Protein AF-A0A916WP84-F1 (afdb_monomer_lite)

pLDDT: mean 85.66, std 12.04, range [54.41, 98.19]

Sequence (185 aa):
MNFLPRMERIVQLHRDRVNALAAALLAALVLLVITDVAGTMSWYGLAATLVAGVVLLGNSDSFSGLLLLAAMILQWLTSGMDAGSWWVIPAAWLLLVAHVAVALVASGPDQAPIPRAILAVWVPRTILVGLATTLVAGLTLLIEPTNNEIMPYGATAALLALIVAILVMIRLTGGEDKETPGTDR

Secondary structure (DSSP, 8-state):
--SHHHHHHHHTS-HHHHHHHHHHHHHHHHHHHHHHHHS---HHHHHHHHHHHHHHHH--SHHHHHHHHHHHHHHHHHS---TTSTTHHHHHHHHHHHHHHHHHHHTS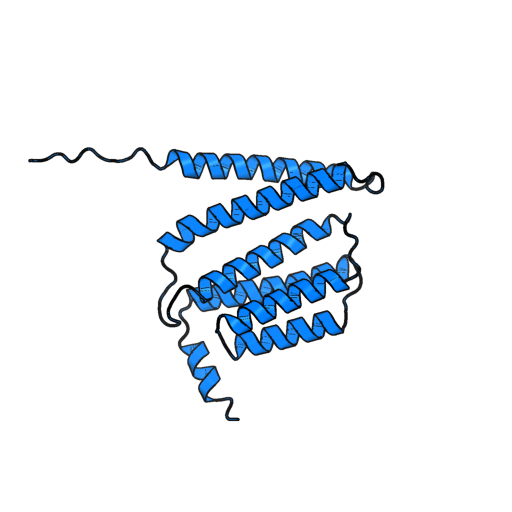-TTSPPPHHHHHHHHHHHHHHHHHHHHHHHHHHHH-GGGTTTHHHHHHHHHHHHHHHHHHHHHHHTT----------

Foldseek 3Di:
DDLVVQVVLVVLFDPQLVVLLVLLLVLLVVLQVLLVVQAAFDPVLVVQLVVLNVVCSSDVELVSLVSNLVSLVVRVVPSRRDLLDPSVLSSVLSSLSSVVSSVQSHPDDRNDHRDVVCVVVVVLVSLLVSLVVLLVSLVVNCVPPVNPVCVVVSVVSNVVSVVVNVVSVCVVVVPPPPPPPDPDD

Radius of gyration: 19.94 Å; chains: 1; bounding box: 36×65×54 Å

Organism: NCBI:txid1849103

Structure (mmCIF, N/CA/C/O backbone):
data_AF-A0A916WP84-F1
#
_entry.id   AF-A0A916WP84-F1
#
loop_
_atom_site.group_PDB
_atom_site.id
_atom_site.type_symbol
_atom_site.label_atom_id
_atom_site.label_alt_id
_atom_site.label_comp_id
_atom_site.label_asym_id
_atom_site.label_entity_id
_atom_site.label_seq_id
_atom_site.pdbx_PDB_ins_code
_atom_site.Cartn_x
_atom_site.Cartn_y
_atom_site.Cartn_z
_atom_site.occupancy
_atom_site.B_iso_or_equiv
_atom_site.auth_seq_id
_atom_site.auth_comp_id
_atom_site.auth_asym_id
_atom_site.auth_atom_id
_atom_site.pdbx_PDB_model_num
ATOM 1 N N . MET A 1 1 ? -5.710 -27.086 18.555 1.00 54.41 1 MET A N 1
ATOM 2 C CA . MET A 1 1 ? -5.828 -25.627 18.778 1.00 54.41 1 MET A CA 1
ATOM 3 C C . MET A 1 1 ? -7.213 -25.204 18.321 1.00 54.41 1 MET A C 1
ATOM 5 O O . MET A 1 1 ? -7.533 -25.421 17.161 1.00 54.41 1 MET A O 1
ATOM 9 N N . ASN A 1 2 ? -8.052 -24.690 19.221 1.00 56.94 2 ASN A N 1
ATOM 10 C CA . ASN A 1 2 ? -9.399 -24.245 18.861 1.00 56.94 2 ASN A CA 1
ATOM 11 C C . ASN A 1 2 ? -9.296 -22.923 18.091 1.00 56.94 2 ASN A C 1
ATOM 13 O O . ASN A 1 2 ? -8.812 -21.938 18.638 1.00 56.94 2 ASN A O 1
ATOM 17 N N . PHE A 1 3 ? -9.722 -22.912 16.827 1.00 61.81 3 PHE A N 1
ATOM 18 C CA . PHE A 1 3 ? -9.765 -21.708 15.984 1.00 61.81 3 PHE A CA 1
ATOM 19 C C . PHE A 1 3 ? -10.922 -20.762 16.352 1.00 61.81 3 PHE A C 1
ATOM 21 O O . PHE A 1 3 ? -10.867 -19.573 16.051 1.00 61.81 3 PHE A O 1
ATOM 28 N N . LEU A 1 4 ? -11.938 -21.274 17.050 1.00 64.12 4 LEU A N 1
ATOM 29 C CA . LEU A 1 4 ? -13.167 -20.550 17.389 1.00 64.12 4 LEU A CA 1
ATOM 30 C C . LEU A 1 4 ? -12.961 -19.248 18.197 1.00 64.12 4 LEU A C 1
ATOM 32 O O . LEU A 1 4 ? -13.531 -18.238 17.793 1.00 64.12 4 LEU A O 1
ATOM 36 N N . PRO A 1 5 ? -12.098 -19.180 19.235 1.00 66.12 5 PRO A N 1
ATOM 37 C CA . PRO A 1 5 ? -11.905 -17.947 20.009 1.00 66.12 5 PRO A CA 1
ATOM 38 C C . PRO A 1 5 ? -11.282 -16.802 19.196 1.00 66.12 5 PRO A C 1
ATOM 40 O O . PRO A 1 5 ? -11.385 -15.639 19.571 1.00 66.12 5 PRO A O 1
ATOM 43 N N . ARG A 1 6 ? -10.604 -17.107 18.078 1.00 68.00 6 ARG A N 1
ATOM 44 C CA . ARG A 1 6 ? -9.932 -16.088 17.255 1.00 68.00 6 ARG A CA 1
ATOM 45 C C . ARG A 1 6 ? -10.901 -15.342 16.344 1.00 68.00 6 ARG A C 1
ATOM 47 O O . ARG A 1 6 ? -10.690 -14.161 16.086 1.00 68.00 6 ARG A O 1
ATOM 54 N N . MET A 1 7 ? -11.976 -15.993 15.900 1.00 69.50 7 MET A N 1
ATOM 55 C CA . MET A 1 7 ? -12.972 -15.346 15.040 1.00 69.50 7 MET A CA 1
ATOM 56 C C . MET A 1 7 ? -13.805 -14.307 15.798 1.00 69.50 7 MET A C 1
ATOM 58 O O . MET A 1 7 ? -14.143 -13.273 15.227 1.00 69.50 7 MET A O 1
ATOM 62 N N . GLU A 1 8 ? -14.064 -14.523 17.092 1.00 78.19 8 GLU A N 1
ATOM 63 C CA . GLU A 1 8 ? -14.781 -13.555 17.936 1.00 78.19 8 GLU A CA 1
ATOM 64 C C . GLU A 1 8 ? -14.053 -12.209 18.012 1.00 78.19 8 GLU A C 1
ATOM 66 O O . GLU A 1 8 ? -14.690 -11.159 17.992 1.00 78.19 8 GLU A O 1
ATOM 71 N N . ARG A 1 9 ? -12.715 -12.217 18.006 1.00 73.69 9 ARG A N 1
ATOM 72 C CA . ARG A 1 9 ? -11.919 -10.985 18.043 1.00 73.69 9 ARG A CA 1
ATOM 73 C C . ARG A 1 9 ? -12.103 -10.126 16.790 1.00 73.69 9 ARG A C 1
ATOM 75 O O . ARG A 1 9 ? -12.187 -8.909 16.909 1.00 73.69 9 ARG A O 1
ATOM 82 N N . ILE A 1 10 ? -12.216 -10.743 15.609 1.00 74.69 10 ILE A N 1
ATOM 83 C CA . ILE A 1 10 ? -12.462 -10.027 14.341 1.00 74.69 10 ILE A CA 1
ATOM 84 C C . ILE A 1 10 ? -13.830 -9.347 14.370 1.00 74.69 10 ILE A C 1
ATOM 86 O O . ILE A 1 10 ? -13.961 -8.204 13.946 1.00 74.69 10 ILE A O 1
ATOM 90 N N . VAL A 1 11 ? -14.843 -10.031 14.907 1.00 81.81 11 VAL A N 1
ATOM 91 C CA . VAL A 1 11 ? -16.203 -9.483 15.031 1.00 81.81 11 VAL A CA 1
ATOM 92 C C . VAL A 1 11 ? -16.235 -8.268 15.958 1.00 81.81 11 VAL A C 1
ATOM 94 O O . VAL A 1 11 ? -17.048 -7.368 15.765 1.00 81.81 11 VAL A O 1
ATOM 97 N N . GLN A 1 12 ? -15.333 -8.213 16.936 1.00 88.44 12 GLN A N 1
ATOM 98 C CA . GLN A 1 12 ? -15.232 -7.087 17.854 1.00 88.44 12 GLN A CA 1
ATOM 99 C C . GLN A 1 12 ? -14.364 -5.937 17.308 1.00 88.44 12 GLN A C 1
ATOM 101 O O . GLN A 1 12 ? -14.296 -4.891 17.941 1.00 88.44 12 GLN A O 1
ATOM 106 N N . LEU A 1 13 ? -13.671 -6.071 16.173 1.00 88.94 13 LEU A N 1
ATOM 107 C CA . LEU A 1 13 ? -12.850 -4.970 15.660 1.00 88.94 13 LEU A CA 1
ATOM 108 C C . LEU A 1 13 ? -13.717 -3.785 15.221 1.00 88.94 13 LEU A C 1
ATOM 110 O O . LEU A 1 13 ? -14.705 -3.933 14.500 1.00 88.94 13 LEU A O 1
ATOM 114 N N . HIS A 1 14 ? -13.293 -2.574 15.589 1.00 93.56 14 HIS A N 1
ATOM 115 C CA . HIS A 1 14 ? -13.942 -1.364 15.098 1.00 93.56 14 HIS A CA 1
ATOM 116 C C . HIS A 1 14 ? -13.841 -1.269 13.563 1.00 93.56 14 HIS A C 1
ATOM 118 O O . HIS A 1 14 ? -12.794 -1.558 12.976 1.00 93.56 14 HIS A O 1
ATOM 124 N N . ARG A 1 15 ? -14.905 -0.788 12.905 1.00 92.94 15 ARG A N 1
ATOM 125 C CA . ARG A 1 15 ? -15.022 -0.712 11.435 1.00 92.94 15 ARG A CA 1
ATOM 126 C C . ARG A 1 15 ? -13.820 -0.047 10.755 1.00 92.94 15 ARG A C 1
ATOM 128 O O . ARG A 1 15 ? -13.356 -0.531 9.730 1.00 92.94 15 ARG A O 1
ATOM 135 N N . ASP A 1 16 ? -13.292 1.030 11.331 1.00 92.62 16 ASP A N 1
ATOM 136 C CA . ASP A 1 16 ? -12.136 1.750 10.771 1.00 92.62 16 ASP A CA 1
ATOM 137 C C . ASP A 1 16 ? -10.874 0.881 10.695 1.00 92.62 16 ASP A C 1
ATOM 139 O O . ASP A 1 16 ? -10.119 0.960 9.727 1.00 92.62 16 ASP A O 1
ATOM 143 N N . ARG A 1 17 ? -10.663 0.010 11.687 1.00 92.50 17 ARG A N 1
ATOM 144 C CA . ARG A 1 17 ? -9.526 -0.917 11.719 1.00 92.50 17 ARG A CA 1
ATOM 145 C C . ARG A 1 17 ? -9.726 -2.065 10.741 1.00 92.50 17 ARG A C 1
ATOM 147 O O . ARG A 1 17 ? -8.777 -2.445 10.065 1.00 92.50 17 ARG A O 1
ATOM 154 N N . VAL A 1 18 ? -10.959 -2.561 10.610 1.00 93.19 18 VAL A N 1
ATOM 155 C CA . VAL A 1 18 ? -11.316 -3.543 9.573 1.00 93.19 18 VAL A CA 1
ATOM 156 C C . VAL A 1 18 ? -11.041 -2.971 8.182 1.00 93.19 18 VAL A C 1
ATOM 158 O O . VAL A 1 18 ? -10.419 -3.639 7.363 1.00 93.19 18 VAL A O 1
ATOM 161 N N . ASN A 1 19 ? -11.427 -1.717 7.927 1.00 93.81 19 ASN A N 1
ATOM 162 C CA . ASN A 1 19 ? -11.151 -1.046 6.656 1.00 93.81 19 ASN A CA 1
ATOM 163 C C . ASN A 1 19 ? -9.644 -0.882 6.403 1.00 93.81 19 ASN A C 1
ATOM 165 O O . ASN A 1 19 ? -9.193 -1.083 5.279 1.00 93.81 19 ASN A O 1
ATOM 169 N N . ALA A 1 20 ? -8.858 -0.546 7.431 1.00 94.06 20 ALA A N 1
ATOM 170 C CA . ALA A 1 20 ? -7.404 -0.461 7.313 1.00 94.06 20 ALA A CA 1
ATOM 171 C C . ALA A 1 20 ? -6.773 -1.834 7.013 1.00 94.06 20 ALA A C 1
ATOM 173 O O . ALA A 1 20 ? -5.997 -1.953 6.068 1.00 94.06 20 ALA A O 1
ATOM 174 N N . LEU A 1 21 ? -7.159 -2.896 7.729 1.00 94.62 21 LEU A N 1
ATOM 175 C CA . LEU A 1 21 ? -6.714 -4.265 7.429 1.00 94.62 21 LEU A CA 1
ATOM 176 C C . LEU A 1 21 ? -7.098 -4.693 6.006 1.00 94.62 21 LEU A C 1
ATOM 178 O O . LEU A 1 21 ? -6.273 -5.254 5.287 1.00 94.62 21 LEU A O 1
ATOM 182 N N . ALA A 1 22 ? -8.322 -4.383 5.575 1.00 94.88 22 ALA A N 1
ATOM 183 C CA . ALA A 1 22 ? -8.779 -4.654 4.218 1.00 94.88 22 ALA A CA 1
ATOM 184 C C . ALA A 1 22 ? -7.939 -3.900 3.175 1.00 94.88 22 ALA A C 1
ATOM 186 O O . ALA A 1 22 ? -7.581 -4.483 2.156 1.00 94.88 22 ALA A O 1
ATOM 187 N N . ALA A 1 23 ? -7.569 -2.643 3.440 1.00 95.25 23 ALA A N 1
ATOM 188 C CA . ALA A 1 23 ? -6.684 -1.874 2.569 1.00 95.25 23 ALA A CA 1
ATOM 189 C C . ALA A 1 23 ? -5.277 -2.490 2.479 1.00 95.25 23 ALA A C 1
ATOM 191 O O . ALA A 1 23 ? -4.725 -2.567 1.384 1.00 95.25 23 ALA A O 1
ATOM 192 N N . ALA A 1 24 ? -4.719 -2.982 3.592 1.00 96.44 24 ALA A N 1
ATOM 193 C CA . ALA A 1 24 ? -3.427 -3.672 3.595 1.00 96.44 24 ALA A CA 1
ATOM 194 C C . ALA A 1 24 ? -3.464 -4.977 2.781 1.00 96.44 24 ALA A C 1
ATOM 196 O O . ALA A 1 24 ? -2.585 -5.220 1.955 1.00 96.44 24 ALA A O 1
ATOM 197 N N . LEU A 1 25 ? -4.506 -5.796 2.967 1.00 96.94 25 LEU A N 1
ATOM 198 C CA . LEU A 1 25 ? -4.694 -7.038 2.211 1.00 96.94 25 LEU A CA 1
ATOM 199 C C . LEU A 1 25 ? -4.926 -6.769 0.724 1.00 96.94 25 LEU A C 1
ATOM 201 O O . LEU A 1 25 ? -4.329 -7.433 -0.118 1.00 96.94 25 LEU A O 1
ATOM 205 N N . LEU A 1 26 ? -5.748 -5.773 0.391 1.00 97.25 26 LEU A N 1
ATOM 206 C CA . LEU A 1 26 ? -5.966 -5.367 -0.993 1.00 97.25 26 LEU A CA 1
ATOM 207 C C . LEU A 1 26 ? -4.658 -4.898 -1.636 1.00 97.25 26 LEU A C 1
ATOM 209 O O . LEU A 1 26 ? -4.366 -5.295 -2.759 1.00 97.25 26 LEU A O 1
ATOM 213 N N . ALA A 1 27 ? -3.842 -4.118 -0.921 1.00 96.69 27 ALA A N 1
ATOM 214 C CA . ALA A 1 27 ? -2.546 -3.681 -1.424 1.00 96.69 27 ALA A CA 1
ATOM 215 C C . ALA A 1 27 ? -1.604 -4.865 -1.708 1.00 96.69 27 ALA A C 1
ATOM 217 O O . ALA A 1 27 ? -0.948 -4.887 -2.748 1.00 96.69 27 ALA A O 1
ATOM 218 N N . ALA A 1 28 ? -1.587 -5.877 -0.835 1.00 97.50 28 ALA A N 1
ATOM 219 C CA . ALA A 1 28 ? -0.831 -7.110 -1.049 1.00 97.50 28 ALA A CA 1
ATOM 220 C C . ALA A 1 28 ? -1.318 -7.895 -2.281 1.00 97.50 28 ALA A C 1
ATOM 222 O O . ALA A 1 28 ? -0.504 -8.336 -3.090 1.00 97.50 28 ALA A O 1
ATOM 223 N N . LEU A 1 29 ? -2.635 -8.029 -2.464 1.00 96.75 29 LEU A N 1
ATOM 224 C CA . LEU A 1 29 ? -3.218 -8.710 -3.626 1.00 96.75 29 LEU A CA 1
ATOM 225 C C . LEU A 1 29 ? -2.927 -7.973 -4.936 1.00 96.75 29 LEU A C 1
ATOM 227 O O . LEU A 1 29 ? -2.568 -8.597 -5.930 1.00 96.75 29 LEU A O 1
ATOM 231 N N . VAL A 1 30 ? -3.048 -6.645 -4.945 1.00 96.81 30 VAL A N 1
ATOM 232 C CA . VAL A 1 30 ? -2.730 -5.842 -6.133 1.00 96.81 30 VAL A CA 1
ATOM 233 C C . VAL A 1 30 ? -1.234 -5.914 -6.438 1.00 96.81 30 VAL A C 1
ATOM 235 O O . VAL A 1 30 ? -0.865 -5.989 -7.606 1.00 96.81 30 VAL A O 1
ATOM 238 N N . LEU A 1 31 ? -0.368 -5.970 -5.419 1.00 96.19 31 LEU A N 1
ATOM 239 C CA . LEU A 1 31 ? 1.068 -6.155 -5.630 1.00 96.19 31 LEU A CA 1
ATOM 240 C C . LEU A 1 31 ? 1.359 -7.495 -6.313 1.00 96.19 31 LEU A C 1
ATOM 242 O O . LEU A 1 31 ? 2.163 -7.515 -7.238 1.00 96.19 31 LEU A O 1
ATOM 246 N N . LEU A 1 32 ? 0.675 -8.581 -5.924 1.00 96.06 32 LEU A N 1
ATOM 247 C CA . LEU A 1 32 ? 0.796 -9.875 -6.608 1.00 96.06 32 LEU A CA 1
ATOM 248 C C . LEU A 1 32 ? 0.468 -9.748 -8.101 1.00 96.06 32 LEU A C 1
ATOM 250 O O . LEU A 1 32 ? 1.263 -10.179 -8.935 1.00 96.06 32 LEU A O 1
ATOM 254 N N . VAL A 1 33 ? -0.641 -9.082 -8.436 1.00 96.25 33 VAL A N 1
ATOM 255 C CA . VAL A 1 33 ? -1.036 -8.828 -9.833 1.00 96.25 33 VAL A CA 1
ATOM 256 C C . VAL A 1 33 ? 0.020 -8.001 -10.571 1.00 96.25 33 VAL A C 1
ATOM 258 O O . VAL A 1 33 ? 0.399 -8.353 -11.682 1.00 96.25 33 VAL A O 1
ATOM 261 N N . ILE A 1 34 ? 0.545 -6.933 -9.961 1.00 94.75 34 ILE A N 1
ATOM 262 C CA . ILE A 1 34 ? 1.599 -6.114 -10.580 1.00 94.75 34 ILE A CA 1
ATOM 263 C C . ILE A 1 34 ? 2.861 -6.941 -10.829 1.00 94.75 34 ILE A C 1
ATOM 265 O O . ILE A 1 34 ? 3.446 -6.845 -11.903 1.00 94.75 34 ILE A O 1
ATOM 269 N N . THR A 1 35 ? 3.280 -7.766 -9.869 1.00 94.81 35 THR A N 1
ATOM 270 C CA . THR A 1 35 ? 4.473 -8.610 -10.027 1.00 94.81 35 THR A CA 1
ATOM 271 C C . THR A 1 35 ? 4.310 -9.700 -11.085 1.00 94.81 35 THR A C 1
ATOM 273 O O . THR A 1 35 ? 5.304 -10.095 -11.684 1.00 94.81 35 THR A O 1
ATOM 276 N N . ASP A 1 36 ? 3.083 -10.164 -11.329 1.00 95.31 36 ASP A N 1
ATOM 277 C CA . ASP A 1 36 ? 2.768 -11.119 -12.396 1.00 95.31 36 ASP A CA 1
ATOM 278 C C . ASP A 1 36 ? 2.764 -10.451 -13.779 1.00 95.31 36 ASP A C 1
ATOM 280 O O . ASP A 1 36 ? 3.305 -10.991 -14.736 1.00 95.31 36 ASP A O 1
ATOM 284 N N . VAL A 1 37 ? 2.221 -9.232 -13.881 1.00 93.81 37 VAL A N 1
ATOM 285 C CA . VAL A 1 37 ? 2.169 -8.477 -15.145 1.00 93.81 37 VAL A CA 1
ATOM 286 C C . VAL A 1 37 ? 3.541 -7.926 -15.550 1.00 93.81 37 VAL A C 1
ATOM 288 O O . VAL A 1 37 ? 3.871 -7.896 -16.733 1.00 93.81 37 VAL A O 1
ATOM 291 N N . ALA A 1 38 ? 4.327 -7.443 -14.588 1.00 91.38 38 ALA A N 1
ATOM 292 C CA . ALA A 1 38 ? 5.587 -6.740 -14.835 1.00 91.38 38 ALA A CA 1
ATOM 293 C C . ALA A 1 38 ? 6.833 -7.638 -14.792 1.00 91.38 38 ALA A C 1
ATOM 295 O O . ALA A 1 38 ? 7.936 -7.168 -15.073 1.00 91.38 38 ALA A O 1
ATOM 296 N N . GLY A 1 39 ? 6.681 -8.898 -14.389 1.00 92.31 39 GLY A N 1
ATOM 297 C CA . GLY A 1 39 ? 7.783 -9.825 -14.172 1.00 92.31 39 GLY A CA 1
ATOM 298 C C . GLY A 1 39 ? 7.309 -11.274 -14.205 1.00 92.31 39 GLY A C 1
ATOM 299 O O . GLY A 1 39 ? 6.467 -11.654 -15.010 1.00 92.31 39 GLY A O 1
ATOM 300 N N . THR A 1 40 ? 7.873 -12.097 -13.331 1.00 92.25 40 THR A N 1
ATOM 301 C CA . THR A 1 40 ? 7.482 -13.489 -13.115 1.00 92.25 40 THR A CA 1
ATOM 302 C C . THR A 1 40 ? 7.097 -13.683 -11.658 1.00 92.25 40 THR A C 1
ATOM 304 O O . THR A 1 40 ? 7.941 -13.580 -10.764 1.00 92.25 40 THR A O 1
ATOM 307 N N . MET A 1 41 ? 5.830 -14.005 -11.400 1.00 91.69 41 MET A N 1
ATOM 308 C CA . MET A 1 41 ? 5.367 -14.244 -10.039 1.00 91.69 41 MET A CA 1
ATOM 309 C C . MET A 1 41 ? 6.133 -15.412 -9.394 1.00 91.69 41 MET A C 1
ATOM 311 O O . MET A 1 41 ? 6.049 -16.564 -9.821 1.00 91.69 41 MET A O 1
ATOM 315 N N . SER A 1 42 ? 6.858 -15.113 -8.319 1.00 92.88 42 SER A N 1
ATOM 316 C CA . SER A 1 42 ? 7.534 -16.116 -7.502 1.00 92.88 42 SER A CA 1
ATOM 317 C C . SER A 1 42 ? 6.521 -16.967 -6.729 1.00 92.88 42 SER A C 1
ATOM 319 O O . SER A 1 42 ? 5.700 -16.440 -5.979 1.00 92.88 42 SER A O 1
ATOM 321 N N . TRP A 1 43 ? 6.599 -18.298 -6.851 1.00 94.19 43 TRP A N 1
ATOM 322 C CA . TRP A 1 43 ? 5.697 -19.200 -6.120 1.00 94.19 43 TRP A CA 1
ATOM 323 C C . TRP A 1 43 ? 5.879 -19.102 -4.599 1.00 94.19 43 TRP A C 1
ATOM 325 O O . TRP A 1 43 ? 4.909 -19.212 -3.850 1.00 94.19 43 TRP A O 1
ATOM 335 N N . TYR A 1 44 ? 7.112 -18.883 -4.130 1.00 94.69 44 TYR A N 1
ATOM 336 C CA . TYR A 1 44 ? 7.410 -18.779 -2.703 1.00 94.69 44 TYR A CA 1
ATOM 337 C C . TYR A 1 44 ? 7.012 -17.411 -2.147 1.00 94.69 44 TYR A C 1
ATOM 339 O O . TYR A 1 44 ? 6.537 -17.343 -1.015 1.00 94.69 44 TYR A O 1
ATOM 347 N N . GLY A 1 45 ? 7.133 -16.341 -2.938 1.00 93.69 45 GLY A N 1
ATOM 348 C CA . GLY A 1 45 ? 6.612 -15.029 -2.567 1.00 93.69 45 GLY A CA 1
ATOM 349 C C . GLY A 1 45 ? 5.079 -15.026 -2.507 1.00 93.69 45 GLY A C 1
ATOM 350 O O . GLY A 1 45 ? 4.522 -14.609 -1.493 1.00 93.69 45 GLY A O 1
ATOM 351 N N . LEU A 1 46 ? 4.400 -15.631 -3.493 1.00 95.19 46 LEU A N 1
ATOM 352 C CA . LEU A 1 46 ? 2.949 -15.854 -3.472 1.00 95.19 46 LEU A CA 1
ATOM 353 C C . LEU A 1 46 ? 2.529 -16.623 -2.215 1.00 95.19 46 LEU A C 1
ATOM 355 O O . LEU A 1 46 ? 1.649 -16.178 -1.477 1.00 95.19 46 LEU A O 1
ATOM 359 N N . ALA A 1 47 ? 3.166 -17.769 -1.952 1.00 97.19 47 ALA A N 1
ATOM 360 C CA . ALA A 1 47 ? 2.866 -18.587 -0.783 1.00 97.19 47 ALA A CA 1
ATOM 361 C C . ALA A 1 47 ? 3.075 -17.801 0.521 1.00 97.19 47 ALA A C 1
ATOM 363 O O . ALA A 1 47 ? 2.212 -17.836 1.397 1.00 97.19 47 ALA A O 1
ATOM 364 N N . ALA A 1 48 ? 4.171 -17.044 0.633 1.00 97.44 48 ALA A N 1
ATOM 365 C CA . ALA A 1 48 ? 4.441 -16.196 1.788 1.00 97.44 48 ALA A CA 1
ATOM 366 C C . ALA A 1 48 ? 3.371 -15.108 1.965 1.00 97.44 48 ALA A C 1
ATOM 368 O O . ALA A 1 48 ? 2.886 -14.923 3.079 1.00 97.44 48 ALA A O 1
ATOM 369 N N . THR A 1 49 ? 2.958 -14.420 0.893 1.00 96.94 49 THR A N 1
ATOM 370 C CA . THR A 1 49 ? 1.916 -13.383 0.954 1.00 96.94 49 THR A CA 1
ATOM 371 C C . THR A 1 49 ? 0.561 -13.968 1.353 1.00 96.94 49 THR A C 1
ATOM 373 O O . THR A 1 49 ? -0.116 -13.397 2.206 1.00 96.94 49 THR A O 1
ATOM 376 N N . LEU A 1 50 ? 0.177 -15.128 0.809 1.00 97.12 50 LEU A N 1
ATOM 377 C CA . LEU A 1 50 ? -1.074 -15.803 1.167 1.00 97.12 50 LEU A CA 1
ATOM 378 C C . LEU A 1 50 ? -1.070 -16.272 2.625 1.00 97.12 50 LEU A C 1
ATOM 380 O O . LEU A 1 50 ? -2.021 -16.003 3.359 1.00 97.12 50 LEU A O 1
ATOM 384 N N . VAL A 1 51 ? 0.010 -16.924 3.069 1.00 97.50 51 VAL A N 1
ATOM 385 C CA . VAL A 1 51 ? 0.162 -17.357 4.465 1.00 97.50 51 VAL A CA 1
ATOM 386 C C . VAL A 1 51 ? 0.132 -16.151 5.396 1.00 97.50 51 VAL A C 1
ATOM 388 O O . VAL A 1 51 ? -0.587 -16.176 6.391 1.00 97.50 51 VAL A O 1
ATOM 391 N N . ALA A 1 52 ? 0.845 -15.073 5.065 1.00 97.31 52 ALA A N 1
ATOM 392 C CA . ALA A 1 52 ? 0.846 -13.870 5.881 1.00 97.31 52 ALA A CA 1
ATOM 393 C C . ALA A 1 52 ? -0.525 -13.182 5.926 1.00 97.31 52 ALA A C 1
ATOM 395 O O . ALA A 1 52 ? -0.944 -12.742 6.994 1.00 97.31 52 ALA A O 1
ATOM 396 N N . GLY A 1 53 ? -1.264 -13.165 4.813 1.00 96.44 53 GLY A N 1
ATOM 397 C CA . GLY A 1 53 ? -2.644 -12.682 4.771 1.00 96.44 53 GLY A CA 1
ATOM 398 C C . GLY A 1 53 ? -3.579 -13.498 5.667 1.00 96.44 53 GLY A C 1
ATOM 399 O O . GLY A 1 53 ? -4.347 -12.929 6.439 1.00 96.44 53 GLY A O 1
ATOM 400 N N . VAL A 1 54 ? -3.468 -14.830 5.645 1.00 95.69 54 VAL A N 1
ATOM 401 C CA . VAL A 1 54 ? -4.227 -15.717 6.545 1.00 95.69 54 VAL A CA 1
ATOM 402 C C . VAL A 1 54 ? -3.832 -15.496 8.008 1.00 95.69 54 VAL A C 1
ATOM 404 O O . VAL A 1 54 ? -4.702 -15.442 8.878 1.00 95.69 54 VAL A O 1
ATOM 407 N N . VAL A 1 55 ? -2.537 -15.338 8.297 1.00 95.25 55 VAL A N 1
ATOM 408 C CA . VAL A 1 55 ? -2.037 -15.066 9.654 1.00 95.25 55 VAL A CA 1
ATOM 409 C C . VAL A 1 55 ? -2.551 -13.725 10.174 1.00 95.25 55 VAL A C 1
ATOM 411 O O . VAL A 1 55 ? -2.959 -13.684 11.332 1.00 95.25 55 VAL A O 1
ATOM 414 N N . LEU A 1 56 ? -2.584 -12.682 9.338 1.00 94.50 56 LEU A N 1
ATOM 415 C CA . LEU A 1 56 ? -3.124 -11.360 9.670 1.00 94.50 56 LEU A CA 1
ATOM 416 C C . LEU A 1 56 ? -4.640 -11.386 9.901 1.00 94.50 56 LEU A C 1
ATOM 418 O O . LEU A 1 56 ? -5.149 -10.745 10.815 1.00 94.50 56 LEU A O 1
ATOM 422 N N . LEU A 1 57 ? -5.380 -12.153 9.099 1.00 91.81 57 LEU A N 1
ATOM 423 C CA . LEU A 1 57 ? -6.811 -12.352 9.332 1.00 91.81 57 LEU A CA 1
ATOM 424 C C . LEU A 1 57 ? -7.060 -13.120 10.634 1.00 91.81 57 LEU A C 1
ATOM 426 O O . LEU A 1 57 ? -8.003 -12.815 11.352 1.00 91.81 57 LEU A O 1
ATOM 430 N N . GLY A 1 58 ? -6.214 -14.100 10.962 1.00 90.06 58 GLY A N 1
ATOM 431 C CA . GLY A 1 58 ? -6.336 -14.892 12.187 1.00 90.06 58 GLY A CA 1
ATOM 432 C C . GLY A 1 58 ? -5.809 -14.205 13.452 1.00 90.06 58 GLY A C 1
ATOM 433 O O . GLY A 1 58 ? -6.225 -14.567 14.553 1.00 90.06 58 GLY A O 1
ATOM 434 N N . ASN A 1 59 ? -4.889 -13.250 13.311 1.00 89.31 59 ASN A N 1
ATOM 435 C CA . ASN A 1 59 ? -4.270 -12.495 14.395 1.00 89.31 59 ASN A CA 1
ATOM 436 C C . ASN A 1 59 ? -4.112 -11.051 13.919 1.00 89.31 59 ASN A C 1
ATOM 438 O O . ASN A 1 59 ? -3.342 -10.801 13.011 1.00 89.31 59 ASN A O 1
ATOM 442 N N . SER A 1 60 ? -4.811 -10.098 14.529 1.00 84.44 60 SER A N 1
ATOM 443 C CA . SER A 1 60 ? -4.749 -8.680 14.147 1.00 84.44 60 SER A CA 1
ATOM 444 C C . SER A 1 60 ? -3.666 -7.901 14.908 1.00 84.44 60 SER A C 1
ATOM 446 O O . SER A 1 60 ? -3.871 -6.745 15.270 1.00 84.44 60 SER A O 1
ATOM 448 N N . ASP A 1 61 ? -2.552 -8.549 15.248 1.00 90.44 61 ASP A N 1
ATOM 449 C CA . ASP A 1 61 ? -1.469 -7.947 16.030 1.00 90.44 61 ASP A CA 1
ATOM 450 C C . ASP A 1 61 ? -0.396 -7.275 15.153 1.00 90.44 61 ASP A C 1
ATOM 452 O O . ASP A 1 61 ? -0.325 -7.463 13.941 1.00 90.44 61 ASP A O 1
ATOM 456 N N . SER A 1 62 ? 0.485 -6.479 15.762 1.00 91.81 62 SER A N 1
ATOM 457 C CA . SER A 1 62 ? 1.551 -5.795 15.015 1.00 91.81 62 SER A CA 1
ATOM 458 C C . SER A 1 62 ? 2.518 -6.774 14.339 1.00 91.81 62 SER A C 1
ATOM 460 O O . SER A 1 62 ? 3.064 -6.469 13.281 1.00 91.81 62 SER A O 1
ATOM 462 N N . PHE A 1 63 ? 2.733 -7.952 14.934 1.00 94.88 63 PHE A N 1
ATOM 463 C CA . PHE A 1 63 ? 3.649 -8.960 14.401 1.00 94.88 63 PHE A CA 1
ATOM 464 C C . PHE A 1 63 ? 3.150 -9.545 13.076 1.00 94.88 63 PHE A C 1
ATOM 466 O O . PHE A 1 63 ? 3.901 -9.592 12.105 1.00 94.88 63 PHE A O 1
ATOM 473 N N . SER A 1 64 ? 1.880 -9.942 13.001 1.00 95.44 64 SER A N 1
ATOM 474 C CA . SER A 1 64 ? 1.263 -10.417 11.757 1.00 95.44 64 SER A CA 1
ATOM 475 C C . SER A 1 64 ? 1.236 -9.346 10.662 1.00 95.44 64 SER A C 1
ATOM 477 O O . SER A 1 64 ? 1.474 -9.654 9.494 1.00 95.44 64 SER A O 1
ATOM 479 N N . GLY A 1 65 ? 1.033 -8.076 11.025 1.00 96.19 65 GLY A N 1
ATOM 480 C CA . GLY A 1 65 ? 1.144 -6.958 10.091 1.00 96.19 65 GLY A CA 1
ATOM 481 C C . GLY A 1 65 ? 2.556 -6.808 9.512 1.00 96.19 65 GLY A C 1
ATOM 482 O O . GLY A 1 65 ? 2.719 -6.641 8.303 1.00 96.19 65 GLY A O 1
ATOM 483 N N . LEU A 1 66 ? 3.593 -6.935 10.349 1.00 96.88 66 LEU A N 1
ATOM 484 C CA . LEU A 1 66 ? 4.990 -6.950 9.898 1.00 96.88 66 LEU A CA 1
ATOM 485 C C . LEU A 1 66 ? 5.309 -8.174 9.031 1.00 96.88 66 LEU A C 1
ATOM 487 O O . LEU A 1 66 ? 6.046 -8.050 8.056 1.00 96.88 66 LEU A O 1
ATOM 491 N N . LEU A 1 67 ? 4.733 -9.335 9.349 1.00 97.75 67 LEU A N 1
ATOM 492 C CA . LEU A 1 67 ? 4.869 -10.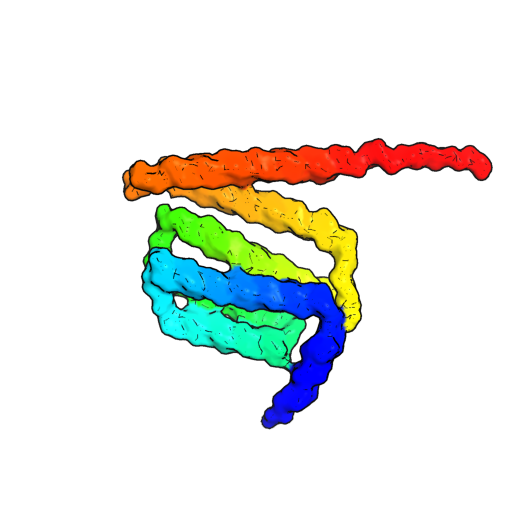551 8.548 1.00 97.75 67 LEU A CA 1
ATOM 493 C C . LEU A 1 67 ? 4.293 -10.353 7.134 1.00 97.75 67 LEU A C 1
ATOM 495 O O . LEU A 1 67 ? 4.932 -10.750 6.161 1.00 97.75 67 LEU A O 1
ATOM 499 N N . LEU A 1 68 ? 3.135 -9.691 7.004 1.00 97.94 68 LEU A N 1
ATOM 500 C CA . LEU A 1 68 ? 2.569 -9.332 5.698 1.00 97.94 68 LEU A CA 1
ATOM 501 C C . LEU A 1 68 ? 3.505 -8.404 4.918 1.00 97.94 68 LEU A C 1
ATOM 503 O O . LEU A 1 68 ? 3.772 -8.661 3.747 1.00 97.94 68 LEU A O 1
ATOM 507 N N . LEU A 1 69 ? 4.044 -7.366 5.563 1.00 98.06 69 LEU A N 1
ATOM 508 C CA . LEU A 1 69 ? 4.987 -6.447 4.919 1.00 98.06 69 LEU A CA 1
ATOM 509 C C . LEU A 1 69 ? 6.259 -7.158 4.456 1.00 98.06 69 LEU A C 1
ATOM 511 O O . LEU A 1 69 ? 6.693 -6.959 3.324 1.00 98.06 69 LEU A O 1
ATOM 515 N N . ALA A 1 70 ? 6.828 -8.026 5.293 1.00 98.19 70 ALA A N 1
ATOM 516 C CA . ALA A 1 70 ? 7.988 -8.831 4.931 1.00 98.19 70 ALA A CA 1
ATOM 517 C C . ALA A 1 70 ? 7.686 -9.748 3.735 1.00 98.19 70 ALA A C 1
ATOM 519 O O . ALA A 1 70 ? 8.504 -9.852 2.823 1.00 98.19 70 ALA A O 1
ATOM 520 N N . ALA A 1 71 ? 6.498 -10.359 3.696 1.00 98.12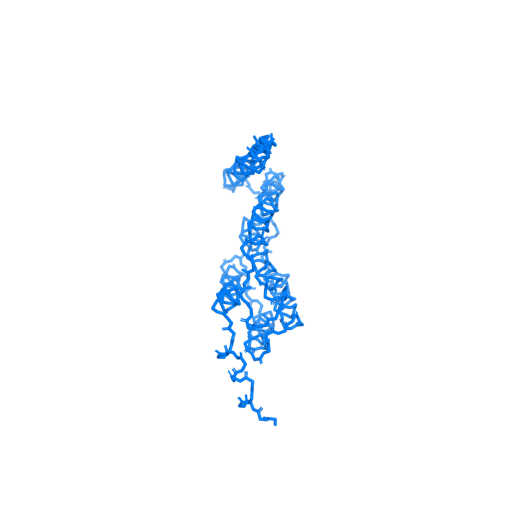 71 ALA A N 1
ATOM 521 C CA . ALA A 1 71 ? 6.067 -11.186 2.576 1.00 98.12 71 ALA A CA 1
ATOM 522 C C . ALA A 1 71 ? 5.873 -10.377 1.283 1.00 98.12 71 ALA A C 1
ATOM 524 O O . ALA A 1 71 ? 6.269 -10.843 0.220 1.00 98.12 71 ALA A O 1
ATOM 525 N N . MET A 1 72 ? 5.311 -9.166 1.357 1.00 97.94 72 MET A N 1
ATOM 526 C CA . MET A 1 72 ? 5.185 -8.267 0.202 1.00 97.94 72 MET A CA 1
ATOM 527 C C . MET A 1 72 ? 6.555 -7.827 -0.334 1.00 97.94 72 MET A C 1
ATOM 529 O O . MET A 1 72 ? 6.765 -7.815 -1.544 1.00 97.94 72 MET A O 1
ATOM 533 N N . ILE A 1 73 ? 7.502 -7.504 0.553 1.00 97.38 73 ILE A N 1
ATOM 534 C CA . ILE A 1 73 ? 8.879 -7.162 0.165 1.00 97.38 73 ILE A CA 1
ATOM 535 C C . ILE A 1 73 ? 9.556 -8.366 -0.491 1.00 97.38 73 ILE A C 1
ATOM 537 O O . ILE A 1 73 ? 10.139 -8.225 -1.561 1.00 97.38 73 ILE A O 1
ATOM 541 N N . LEU A 1 74 ? 9.447 -9.557 0.107 1.00 97.44 74 LEU A N 1
ATOM 542 C CA . LEU A 1 74 ? 9.991 -10.787 -0.468 1.00 97.44 74 LEU A CA 1
ATOM 543 C C . LEU A 1 74 ? 9.402 -11.060 -1.857 1.00 97.44 74 LEU A C 1
ATOM 545 O O . LEU A 1 74 ? 10.151 -11.357 -2.787 1.00 97.44 74 LEU A O 1
ATOM 549 N N . GLN A 1 75 ? 8.082 -10.928 -2.008 1.00 96.69 75 GLN A N 1
ATOM 550 C CA . GLN A 1 75 ? 7.395 -11.071 -3.289 1.00 96.69 75 GLN A CA 1
ATOM 551 C C . GLN A 1 75 ? 7.947 -10.092 -4.326 1.00 96.69 75 GLN A C 1
ATOM 553 O O . GLN A 1 75 ? 8.257 -10.501 -5.442 1.00 96.69 75 GLN A O 1
ATOM 558 N N . TRP A 1 76 ? 8.131 -8.822 -3.963 1.00 95.88 76 TRP A N 1
ATOM 559 C CA . TRP A 1 76 ? 8.702 -7.836 -4.876 1.00 95.88 76 TRP A CA 1
ATOM 560 C C . TRP A 1 76 ? 10.140 -8.186 -5.271 1.00 95.88 76 TRP A C 1
ATOM 562 O O . TRP A 1 76 ? 10.429 -8.304 -6.460 1.00 95.88 76 TRP A O 1
ATOM 572 N N . LEU A 1 77 ? 11.017 -8.450 -4.299 1.00 95.88 77 LEU A N 1
ATOM 573 C CA . LEU A 1 77 ? 12.429 -8.776 -4.539 1.00 95.88 77 LEU A CA 1
ATOM 574 C C . LEU A 1 77 ? 12.625 -10.012 -5.421 1.00 95.88 77 LEU A C 1
ATOM 576 O O . LEU A 1 77 ? 13.665 -10.167 -6.053 1.00 95.88 77 LEU A O 1
ATOM 580 N N . THR A 1 78 ? 11.638 -10.904 -5.446 1.00 96.19 78 THR A N 1
ATOM 581 C CA . THR A 1 78 ? 11.731 -12.191 -6.141 1.00 96.19 78 THR A CA 1
ATOM 582 C C . THR A 1 78 ? 10.846 -12.287 -7.374 1.00 96.19 78 THR A C 1
ATOM 584 O O . THR A 1 78 ? 10.842 -13.310 -8.051 1.00 96.19 78 THR A O 1
ATOM 587 N N . SER A 1 79 ? 10.142 -11.204 -7.703 1.00 95.06 79 SER A N 1
ATOM 588 C CA . SER A 1 79 ? 9.270 -11.118 -8.874 1.00 95.06 79 SER A CA 1
ATOM 589 C C . SER A 1 79 ? 10.016 -11.063 -10.206 1.00 95.06 79 SER A C 1
ATOM 591 O O . SER A 1 79 ? 9.383 -11.112 -11.251 1.00 95.06 79 SER A O 1
ATOM 593 N N . GLY A 1 80 ? 11.340 -10.884 -10.212 1.00 93.44 80 GLY A N 1
ATOM 594 C CA . GLY A 1 80 ? 12.089 -10.645 -11.452 1.00 93.44 80 GLY A CA 1
ATOM 595 C C . GLY A 1 80 ? 11.679 -9.359 -12.185 1.00 93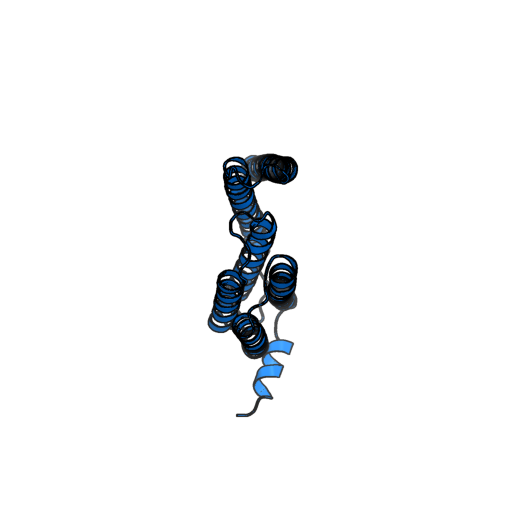.44 80 GLY A C 1
ATOM 596 O O . GLY A 1 80 ? 12.085 -9.165 -13.326 1.00 93.44 80 GLY A O 1
ATOM 597 N N . MET A 1 81 ? 10.873 -8.499 -11.550 1.00 92.88 81 MET A N 1
ATOM 598 C CA . MET A 1 81 ? 10.521 -7.182 -12.066 1.00 92.88 81 MET A CA 1
ATOM 599 C C . MET A 1 81 ? 11.795 -6.359 -12.228 1.00 92.88 81 MET A C 1
ATOM 601 O O . MET A 1 81 ? 12.574 -6.222 -11.282 1.00 92.88 81 MET A O 1
ATOM 605 N N . ASP A 1 82 ? 11.990 -5.812 -13.423 1.00 90.50 82 ASP A N 1
ATOM 606 C CA . ASP A 1 82 ? 13.137 -4.960 -13.700 1.00 90.50 82 ASP A CA 1
ATOM 607 C C . ASP A 1 82 ? 13.106 -3.694 -12.827 1.00 90.50 82 ASP A C 1
ATOM 609 O O . ASP A 1 82 ? 12.062 -3.053 -12.670 1.00 90.50 82 ASP A O 1
ATOM 613 N N . ALA A 1 83 ? 14.256 -3.325 -12.261 1.00 87.44 83 ALA A N 1
ATOM 614 C CA . ALA A 1 83 ? 14.382 -2.154 -11.394 1.00 87.44 83 ALA A CA 1
ATOM 615 C C . ALA A 1 83 ? 14.193 -0.839 -12.171 1.00 87.44 83 ALA A C 1
ATOM 617 O O . ALA A 1 83 ? 13.735 0.148 -11.596 1.00 87.44 83 ALA A O 1
ATOM 618 N N . GLY A 1 84 ? 14.486 -0.852 -13.476 1.00 85.81 84 GLY A N 1
ATOM 619 C CA . GLY A 1 84 ? 14.198 0.237 -14.407 1.00 85.81 84 GLY A CA 1
ATOM 620 C C . GLY A 1 84 ? 12.747 0.255 -14.898 1.00 85.81 84 GLY A C 1
ATOM 621 O O . GLY A 1 84 ? 12.392 1.070 -15.745 1.00 85.81 84 GLY A O 1
ATOM 622 N N . SER A 1 85 ? 11.872 -0.622 -14.405 1.00 85.50 85 SER A N 1
ATOM 623 C CA . SER A 1 85 ? 10.482 -0.655 -14.845 1.00 85.50 85 SER A CA 1
ATOM 624 C C . SER A 1 85 ? 9.640 0.430 -14.174 1.00 85.50 85 SER A C 1
ATOM 626 O O . SER A 1 85 ? 9.709 0.644 -12.963 1.00 85.50 85 SER A O 1
ATOM 628 N N . TRP A 1 86 ? 8.732 1.060 -14.925 1.00 86.75 86 TRP A N 1
ATOM 629 C CA . TRP A 1 86 ? 7.778 2.018 -14.351 1.00 86.75 86 TRP A CA 1
ATOM 630 C C . TRP A 1 86 ? 6.853 1.381 -13.295 1.00 86.75 86 TRP A C 1
ATOM 632 O O . TRP A 1 86 ? 6.345 2.087 -12.422 1.00 86.75 86 TRP A O 1
ATOM 642 N N . TRP A 1 87 ? 6.683 0.052 -13.323 1.00 89.75 87 TRP A N 1
ATOM 643 C CA . TRP A 1 87 ? 5.907 -0.731 -12.354 1.00 89.75 87 TRP A CA 1
ATOM 644 C C . TRP A 1 87 ? 6.468 -0.698 -10.921 1.00 89.75 87 TRP A C 1
ATOM 646 O O . TRP A 1 87 ? 5.728 -0.946 -9.966 1.00 89.75 87 TRP A O 1
ATOM 656 N N . VAL A 1 88 ? 7.735 -0.309 -10.745 1.00 90.88 88 VAL A N 1
ATOM 657 C CA . VAL A 1 88 ? 8.369 -0.103 -9.430 1.00 90.88 88 VAL A CA 1
ATOM 658 C C . VAL A 1 88 ? 7.645 0.990 -8.635 1.00 90.88 88 VAL A C 1
ATOM 660 O O . VAL A 1 88 ? 7.501 0.875 -7.417 1.00 90.88 88 VAL A O 1
ATOM 663 N N . ILE A 1 89 ? 7.123 2.023 -9.309 1.00 90.31 89 ILE A N 1
ATOM 664 C CA . ILE A 1 89 ? 6.402 3.127 -8.662 1.00 90.31 89 ILE A CA 1
ATOM 665 C C . ILE A 1 89 ? 5.114 2.627 -7.988 1.00 90.31 89 ILE A C 1
ATOM 667 O O . ILE A 1 89 ? 5.008 2.755 -6.765 1.00 90.31 89 ILE A O 1
ATOM 671 N N . PRO A 1 90 ? 4.128 2.044 -8.703 1.00 92.06 90 PRO A N 1
ATOM 672 C CA . PRO A 1 90 ? 2.920 1.550 -8.054 1.00 92.06 90 PRO A CA 1
ATOM 673 C C . PRO A 1 90 ? 3.216 0.432 -7.040 1.00 92.06 90 PRO A C 1
ATOM 675 O O . PRO A 1 90 ? 2.557 0.395 -6.003 1.00 92.06 90 PRO A O 1
ATOM 678 N N . ALA A 1 91 ? 4.234 -0.413 -7.253 1.00 94.00 91 ALA A N 1
ATOM 679 C CA . ALA A 1 91 ? 4.658 -1.404 -6.258 1.00 94.00 91 ALA A CA 1
ATOM 680 C C . ALA A 1 91 ? 5.103 -0.756 -4.928 1.00 94.00 91 ALA A C 1
ATOM 682 O O . ALA A 1 91 ? 4.645 -1.163 -3.854 1.00 94.00 91 ALA A O 1
ATOM 683 N N . ALA A 1 92 ? 5.917 0.305 -4.990 1.00 94.62 92 ALA A N 1
ATOM 684 C CA . ALA A 1 92 ? 6.337 1.070 -3.816 1.00 94.62 92 ALA A CA 1
ATOM 685 C C . ALA A 1 92 ? 5.148 1.713 -3.083 1.00 94.62 92 ALA A C 1
ATOM 687 O O . ALA A 1 92 ? 5.078 1.679 -1.852 1.00 94.62 92 ALA A O 1
ATOM 688 N N . TRP A 1 93 ? 4.182 2.262 -3.828 1.00 95.06 93 TRP A N 1
ATOM 689 C CA . TRP A 1 93 ? 2.962 2.834 -3.252 1.00 95.06 93 TRP A CA 1
ATOM 690 C C . TRP A 1 93 ? 2.128 1.794 -2.505 1.00 95.06 93 TRP A C 1
ATOM 692 O O . TRP A 1 93 ? 1.641 2.080 -1.414 1.00 95.06 93 TRP A O 1
ATOM 702 N N . LEU A 1 94 ? 1.981 0.584 -3.047 1.00 96.31 94 LEU A N 1
ATOM 703 C CA . LEU A 1 94 ? 1.227 -0.487 -2.390 1.00 96.31 94 LEU A CA 1
ATOM 704 C C . LEU A 1 94 ? 1.882 -0.915 -1.075 1.00 96.31 94 LEU A C 1
ATOM 706 O O . LEU A 1 94 ? 1.185 -1.102 -0.077 1.00 96.31 94 LEU A O 1
ATOM 710 N N . LEU A 1 95 ? 3.213 -0.998 -1.037 1.00 96.62 95 LEU A N 1
ATOM 711 C CA . LEU A 1 95 ? 3.951 -1.242 0.203 1.00 96.62 95 LEU A CA 1
ATOM 712 C C . LEU A 1 95 ? 3.774 -0.116 1.220 1.00 96.62 95 LEU A C 1
ATOM 714 O O . LEU A 1 95 ? 3.555 -0.393 2.398 1.00 96.62 95 LEU A O 1
ATOM 718 N N . LEU A 1 96 ? 3.821 1.142 0.779 1.00 95.56 96 LEU A N 1
ATOM 719 C CA . LEU A 1 96 ? 3.584 2.291 1.649 1.00 95.56 96 LEU A CA 1
ATOM 720 C C . LEU A 1 96 ? 2.159 2.276 2.228 1.00 95.56 96 LEU A C 1
ATOM 722 O O . LEU A 1 96 ? 1.983 2.486 3.428 1.00 95.56 96 LEU A O 1
ATOM 726 N N . VAL A 1 97 ? 1.149 1.980 1.402 1.00 95.19 97 VAL A N 1
ATOM 727 C CA . VAL A 1 97 ? -0.253 1.844 1.830 1.00 95.19 97 VAL A CA 1
ATOM 728 C C . VAL A 1 97 ? -0.401 0.717 2.846 1.00 95.19 97 VAL A C 1
ATOM 730 O O . VAL A 1 97 ? -0.981 0.940 3.909 1.00 95.19 97 VAL A O 1
ATOM 733 N N . ALA A 1 98 ? 0.153 -0.466 2.566 1.00 96.44 98 ALA A N 1
ATOM 734 C CA . ALA A 1 98 ? 0.124 -1.588 3.497 1.00 96.44 98 ALA A CA 1
ATOM 735 C C . ALA A 1 98 ? 0.821 -1.239 4.819 1.00 96.44 98 ALA A C 1
ATOM 737 O O . ALA A 1 98 ? 0.283 -1.522 5.888 1.00 96.44 98 ALA A O 1
ATOM 738 N N . HIS A 1 99 ? 1.975 -0.567 4.763 1.00 96.62 99 HIS A N 1
ATOM 739 C CA . HIS A 1 99 ? 2.732 -0.173 5.949 1.00 96.62 99 HIS A CA 1
ATOM 740 C C . HIS A 1 99 ? 1.932 0.776 6.839 1.00 96.62 99 HIS A C 1
ATOM 742 O O . HIS A 1 99 ? 1.806 0.553 8.042 1.00 96.62 99 HIS A O 1
ATOM 748 N N . VAL A 1 100 ? 1.343 1.809 6.239 1.00 95.81 100 VAL A N 1
ATOM 749 C CA . VAL A 1 100 ? 0.542 2.808 6.953 1.00 95.81 100 VAL A CA 1
ATOM 750 C C . VAL A 1 100 ? -0.732 2.189 7.513 1.00 95.81 100 VAL A C 1
ATOM 752 O O . VAL A 1 100 ? -1.077 2.447 8.662 1.00 95.81 100 VAL A O 1
ATOM 755 N N . ALA A 1 101 ? -1.406 1.333 6.748 1.00 95.19 101 ALA A N 1
ATOM 756 C CA . ALA A 1 101 ? -2.590 0.625 7.209 1.00 95.19 101 ALA A CA 1
ATOM 757 C C . ALA A 1 101 ? -2.288 -0.283 8.414 1.00 95.19 101 ALA A C 1
ATOM 759 O O . ALA A 1 101 ? -3.001 -0.226 9.416 1.00 95.19 101 ALA A O 1
ATOM 760 N N . VAL A 1 102 ? -1.199 -1.056 8.360 1.00 95.50 102 VAL A N 1
ATOM 761 C CA . VAL A 1 102 ? -0.731 -1.884 9.482 1.00 95.50 102 VAL A CA 1
ATOM 762 C C . VAL A 1 102 ? -0.365 -1.020 10.692 1.00 95.50 102 VAL A C 1
ATOM 764 O O . VAL A 1 102 ? -0.774 -1.328 11.810 1.00 95.50 102 VAL A O 1
ATOM 767 N N . ALA A 1 103 ? 0.348 0.090 10.487 1.00 95.00 103 ALA A N 1
ATOM 768 C CA . ALA A 1 103 ? 0.726 1.001 11.565 1.00 95.00 103 ALA A CA 1
ATOM 769 C C . ALA A 1 103 ? -0.495 1.646 12.247 1.00 95.00 103 ALA A C 1
ATOM 771 O O . ALA A 1 103 ? -0.531 1.751 13.473 1.00 95.00 103 ALA A O 1
ATOM 772 N N . LEU A 1 104 ? -1.520 2.024 11.476 1.00 93.31 104 LEU A N 1
ATOM 773 C CA . LEU A 1 104 ? -2.777 2.567 11.999 1.00 93.31 104 LEU A CA 1
ATOM 774 C C . LEU A 1 104 ? -3.565 1.532 12.811 1.00 93.31 104 LEU A C 1
ATOM 776 O O . LEU A 1 104 ? -4.157 1.866 13.836 1.00 93.31 104 LEU A O 1
ATOM 780 N N . VAL A 1 105 ? -3.560 0.267 12.389 1.00 93.19 105 VAL A N 1
ATOM 781 C CA . VAL A 1 105 ? -4.175 -0.822 13.164 1.00 93.19 105 VAL A CA 1
ATOM 782 C C . VAL A 1 105 ? -3.379 -1.091 14.446 1.00 93.19 105 VAL A C 1
ATOM 784 O O . VAL A 1 105 ? -3.968 -1.397 15.477 1.00 93.19 105 VAL A O 1
ATOM 787 N N . ALA A 1 106 ? -2.061 -0.900 14.438 1.00 92.69 106 ALA A N 1
ATOM 788 C CA . ALA A 1 106 ? -1.222 -1.079 15.620 1.00 92.69 106 ALA A CA 1
ATOM 789 C C . ALA A 1 106 ? -1.307 0.077 16.643 1.00 92.69 106 ALA A C 1
ATOM 791 O O . ALA A 1 106 ? -0.872 -0.082 17.782 1.00 92.69 106 ALA A O 1
ATOM 792 N N . SER A 1 107 ? -1.860 1.243 16.285 1.00 91.25 107 SER A N 1
ATOM 793 C CA . SER A 1 107 ? -1.733 2.475 17.085 1.00 91.25 107 SER A CA 1
ATOM 794 C C . SER A 1 107 ? -2.698 2.602 18.277 1.00 91.25 107 SER A C 1
ATOM 796 O O . SER A 1 107 ? -2.836 3.688 18.839 1.00 91.25 107 SER A O 1
ATOM 798 N N . GLY A 1 108 ? -3.415 1.544 18.668 1.00 90.81 108 GLY A N 1
ATOM 799 C CA . GLY A 1 108 ? -4.304 1.579 19.834 1.00 90.81 108 GLY A CA 1
ATOM 800 C C . GLY A 1 108 ? -5.136 0.306 20.020 1.00 90.81 108 GLY A C 1
ATOM 801 O O . GLY A 1 108 ? -4.977 -0.628 19.238 1.00 90.81 108 GLY A O 1
ATOM 802 N N . PRO A 1 109 ? -6.043 0.276 21.014 1.00 91.62 109 PRO A N 1
ATOM 803 C CA . PRO A 1 109 ? -6.868 -0.895 21.317 1.00 91.62 109 PRO A CA 1
ATOM 804 C C . PRO A 1 109 ? -7.821 -1.279 20.175 1.00 91.62 109 PRO A C 1
ATOM 806 O O . PRO A 1 109 ? -8.448 -0.400 19.585 1.00 91.62 109 PRO A O 1
ATOM 809 N N . ASP A 1 110 ? -8.014 -2.580 19.936 1.00 89.56 110 ASP A N 1
ATOM 810 C CA . ASP A 1 110 ? -8.829 -3.135 18.832 1.00 89.56 110 ASP A CA 1
ATOM 811 C C . ASP A 1 110 ? -10.278 -2.610 18.771 1.00 89.56 110 ASP A C 1
ATOM 813 O O . ASP A 1 110 ? -10.863 -2.496 17.692 1.00 89.56 110 ASP A O 1
ATOM 817 N N . GLN A 1 111 ? -10.850 -2.276 19.932 1.00 91.50 111 GLN A N 1
ATOM 818 C CA . GLN A 1 111 ? -12.229 -1.791 20.078 1.00 91.50 111 GLN A CA 1
ATOM 819 C C . GLN A 1 111 ? -12.380 -0.292 19.796 1.00 91.50 111 GLN A C 1
ATOM 821 O O . GLN A 1 111 ? -13.488 0.198 19.586 1.00 91.50 111 GLN A O 1
ATOM 826 N N . ALA A 1 112 ? -11.280 0.463 19.831 1.00 92.38 112 ALA A N 1
ATOM 827 C CA . ALA A 1 112 ? -11.325 1.914 19.741 1.00 92.38 112 ALA A CA 1
ATOM 828 C C . ALA A 1 112 ? -11.239 2.384 18.278 1.00 92.38 112 ALA A C 1
ATOM 830 O O . ALA A 1 112 ? -10.411 1.859 17.519 1.00 92.38 112 ALA A O 1
ATOM 831 N N . PRO A 1 113 ? -12.029 3.399 17.876 1.00 93.81 113 PRO A N 1
ATOM 832 C CA . PRO A 1 113 ? -11.882 4.036 16.571 1.00 93.81 113 PRO A CA 1
ATOM 833 C C . PRO A 1 113 ? -10.487 4.643 16.409 1.00 93.81 113 PRO A C 1
ATOM 835 O O . PRO A 1 113 ? -9.835 5.013 17.388 1.00 93.81 113 PRO A O 1
ATOM 838 N N . ILE A 1 114 ? -10.037 4.783 15.161 1.00 91.88 114 ILE A N 1
ATOM 839 C CA . ILE A 1 114 ? -8.776 5.468 14.865 1.00 91.88 114 ILE A CA 1
ATOM 840 C C . ILE A 1 114 ? -9.013 6.976 15.058 1.00 91.88 114 ILE A C 1
ATOM 842 O O . ILE A 1 114 ? -9.890 7.541 14.395 1.00 91.88 114 ILE A O 1
ATOM 846 N N . PRO A 1 115 ? -8.264 7.663 15.942 1.00 91.94 115 PRO A N 1
ATOM 847 C CA . PRO A 1 115 ? -8.459 9.089 16.166 1.00 91.94 115 PRO A CA 1
ATOM 848 C C . PRO A 1 115 ? -8.291 9.889 14.870 1.00 91.94 115 PRO A C 1
ATOM 850 O O . PRO A 1 115 ? -7.249 9.831 14.215 1.00 91.94 115 PRO A O 1
ATOM 853 N N . ARG A 1 116 ? -9.298 10.698 14.519 1.00 89.75 116 ARG A N 1
ATOM 854 C CA . ARG A 1 116 ? -9.272 11.529 13.300 1.00 89.75 116 ARG A CA 1
ATOM 855 C C . ARG A 1 116 ? -8.084 12.489 13.262 1.00 89.75 116 ARG A C 1
ATOM 857 O O . ARG A 1 116 ? -7.572 12.758 12.184 1.00 89.75 116 ARG A O 1
ATOM 864 N N . ALA A 1 117 ? -7.626 12.958 14.423 1.00 89.56 117 ALA A N 1
ATOM 865 C CA . ALA A 1 117 ? -6.431 13.792 14.536 1.00 89.56 117 ALA A CA 1
ATOM 866 C C . ALA A 1 117 ? -5.166 13.066 14.041 1.00 89.56 117 ALA A C 1
ATOM 868 O O . ALA A 1 117 ? -4.356 13.664 13.340 1.00 89.56 117 ALA A O 1
ATOM 869 N N . ILE A 1 118 ? -5.029 11.764 14.328 1.00 89.88 118 ILE A N 1
ATOM 870 C CA . ILE A 1 118 ? -3.910 10.955 13.824 1.00 89.88 118 ILE A CA 1
ATOM 871 C C . ILE A 1 118 ? -4.005 10.847 12.303 1.00 89.88 118 ILE A C 1
ATOM 873 O O . ILE A 1 118 ? -3.024 11.128 11.622 1.00 89.88 118 ILE A O 1
ATOM 877 N N . LEU A 1 119 ? -5.185 10.526 11.762 1.00 87.94 119 LEU A N 1
ATOM 878 C CA . LEU A 1 119 ? -5.396 10.443 10.312 1.00 87.94 119 LEU A CA 1
ATOM 879 C C . LEU A 1 119 ? -5.113 11.774 9.604 1.00 87.94 119 LEU A C 1
ATOM 881 O O . LEU A 1 119 ? -4.455 11.781 8.567 1.00 87.94 119 LEU A O 1
ATOM 885 N N . ALA A 1 120 ? -5.556 12.895 10.176 1.00 87.25 120 ALA A N 1
ATOM 886 C CA . ALA A 1 120 ? -5.348 14.230 9.619 1.00 87.25 120 ALA A CA 1
ATOM 887 C C . ALA A 1 120 ? -3.862 14.602 9.499 1.00 87.25 120 ALA A C 1
ATOM 889 O O . ALA A 1 120 ? -3.496 15.334 8.587 1.00 87.25 120 ALA A O 1
ATOM 890 N N . VAL A 1 121 ? -3.008 14.072 10.380 1.00 88.44 121 VAL A N 1
ATOM 891 C CA . VAL A 1 121 ? -1.553 14.282 10.338 1.00 88.44 121 VAL A CA 1
ATOM 892 C C . VAL A 1 121 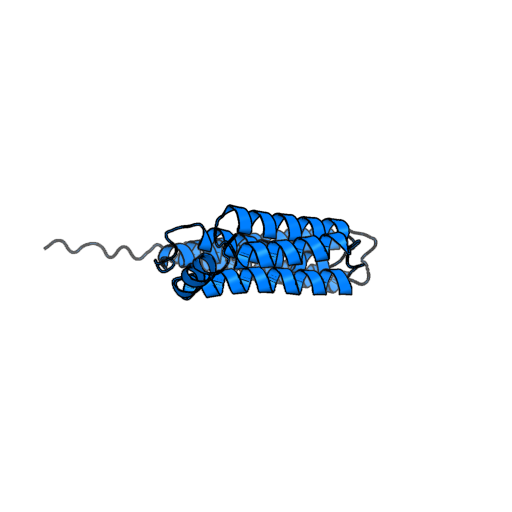? -0.852 13.224 9.483 1.00 88.44 121 VAL A C 1
ATOM 894 O O . VAL A 1 121 ? 0.078 13.538 8.741 1.00 88.44 121 VAL A O 1
ATOM 897 N N . TRP A 1 122 ? -1.277 11.965 9.569 1.00 88.06 122 TRP A N 1
ATOM 898 C CA . TRP A 1 122 ? -0.613 10.847 8.898 1.00 88.06 122 TRP A CA 1
ATOM 899 C C . TRP A 1 122 ? -0.875 10.810 7.401 1.00 88.06 122 TRP A C 1
ATOM 901 O O . TRP A 1 122 ? 0.074 10.681 6.638 1.00 88.06 122 TRP A O 1
ATOM 911 N N . VAL A 1 123 ? -2.126 10.977 6.965 1.00 87.50 123 VAL A N 1
ATOM 912 C CA . VAL A 1 123 ? -2.490 10.952 5.540 1.00 87.50 123 VAL A CA 1
ATOM 913 C C . VAL A 1 123 ? -1.630 11.910 4.703 1.00 87.50 123 VAL A C 1
ATOM 915 O O . VAL A 1 123 ? -1.021 11.449 3.738 1.00 87.50 123 VAL A O 1
ATOM 918 N N . PRO A 1 124 ? -1.501 13.207 5.043 1.00 85.69 124 PRO A N 1
ATOM 919 C CA . PRO A 1 124 ? -0.677 14.108 4.246 1.00 85.69 124 PRO A CA 1
ATOM 920 C C . PRO A 1 124 ? 0.815 13.761 4.297 1.00 85.69 124 PRO A C 1
ATOM 922 O O . PRO A 1 124 ? 1.493 13.897 3.283 1.00 85.69 124 PRO A O 1
ATOM 925 N N . ARG A 1 125 ? 1.330 13.263 5.432 1.00 89.62 125 ARG A N 1
ATOM 926 C CA . ARG A 1 125 ? 2.723 12.793 5.537 1.00 89.62 125 ARG A CA 1
ATOM 927 C C . ARG A 1 125 ? 2.977 11.584 4.642 1.00 89.62 125 ARG A C 1
ATOM 929 O O . ARG A 1 125 ? 3.962 11.569 3.915 1.00 89.62 125 ARG A O 1
ATOM 936 N N . THR A 1 126 ? 2.076 10.606 4.646 1.00 88.75 126 THR A N 1
ATOM 937 C CA . THR A 1 126 ? 2.139 9.435 3.766 1.00 88.75 126 THR A CA 1
ATOM 938 C C . THR A 1 126 ? 2.087 9.844 2.300 1.00 88.75 126 THR A C 1
ATOM 940 O O . THR A 1 126 ? 2.891 9.361 1.510 1.00 88.75 126 THR A O 1
ATOM 943 N N . ILE A 1 127 ? 1.183 10.758 1.938 1.00 86.31 127 ILE A N 1
ATOM 944 C CA . ILE A 1 127 ? 1.098 11.288 0.575 1.00 86.31 127 ILE A CA 1
ATOM 945 C C . ILE A 1 127 ? 2.422 11.952 0.189 1.00 86.31 127 ILE A C 1
ATOM 947 O O . ILE A 1 127 ? 2.967 11.637 -0.862 1.00 86.31 127 ILE A O 1
ATOM 951 N N . LEU A 1 128 ? 2.984 12.808 1.046 1.00 87.44 128 LEU A N 1
ATOM 952 C CA . LEU A 1 128 ? 4.257 13.479 0.779 1.00 87.44 128 LEU A CA 1
ATOM 953 C C . LEU A 1 128 ? 5.404 12.481 0.581 1.00 87.44 128 LEU A C 1
ATOM 955 O O . LEU A 1 128 ? 6.183 12.640 -0.355 1.00 87.44 128 LEU A O 1
ATOM 959 N N . VAL A 1 129 ? 5.477 11.432 1.405 1.00 90.00 129 VAL A N 1
ATOM 960 C CA . VAL A 1 129 ? 6.463 10.353 1.241 1.00 90.00 129 VAL A CA 1
ATOM 961 C C . VAL A 1 129 ? 6.275 9.649 -0.102 1.00 90.00 129 VAL A C 1
ATOM 963 O O . VAL A 1 129 ? 7.235 9.540 -0.855 1.00 90.00 129 VAL A O 1
ATOM 966 N N . GLY A 1 130 ? 5.053 9.239 -0.450 1.00 87.00 130 GLY A N 1
ATOM 967 C CA . GLY A 1 130 ? 4.783 8.574 -1.727 1.00 87.00 130 GLY A CA 1
ATOM 968 C C . GLY A 1 130 ? 5.116 9.450 -2.940 1.00 87.00 130 GLY A C 1
ATOM 969 O O . GLY A 1 130 ? 5.666 8.968 -3.932 1.00 87.00 130 GLY A O 1
ATOM 970 N N . LEU A 1 131 ? 4.854 10.756 -2.859 1.00 86.31 131 LEU A N 1
ATOM 971 C CA . LEU A 1 131 ? 5.197 11.711 -3.915 1.00 86.31 131 LEU A CA 1
ATOM 972 C C . LEU A 1 131 ? 6.707 11.917 -4.027 1.00 86.31 131 LEU A C 1
ATOM 974 O O . LEU A 1 131 ? 7.229 11.920 -5.138 1.00 86.31 131 LEU A O 1
ATOM 978 N N . ALA A 1 132 ? 7.420 12.017 -2.902 1.00 86.88 132 ALA A N 1
ATOM 979 C CA . ALA A 1 132 ? 8.878 12.071 -2.894 1.00 86.88 132 ALA A CA 1
ATOM 980 C C . ALA A 1 132 ? 9.483 10.793 -3.497 1.00 86.88 132 ALA A C 1
ATOM 982 O O . ALA A 1 132 ? 10.365 10.878 -4.348 1.00 86.88 132 ALA A O 1
ATOM 983 N N . THR A 1 133 ? 8.963 9.614 -3.138 1.00 88.12 133 THR A N 1
ATOM 984 C CA . THR A 1 133 ? 9.361 8.335 -3.743 1.00 88.12 133 THR A CA 1
ATOM 985 C C . THR A 1 133 ? 9.097 8.319 -5.248 1.00 88.12 133 THR A C 1
ATOM 987 O O . THR A 1 133 ? 9.962 7.899 -6.010 1.00 88.12 133 THR A O 1
ATOM 990 N N . THR A 1 134 ? 7.943 8.824 -5.693 1.00 87.31 134 THR A N 1
ATOM 991 C CA . THR A 1 134 ? 7.589 8.907 -7.122 1.00 87.31 134 THR A CA 1
ATOM 992 C C . THR A 1 134 ? 8.511 9.852 -7.883 1.00 87.31 134 THR A C 1
ATOM 994 O O . THR A 1 134 ? 8.931 9.532 -8.990 1.00 87.31 134 THR A O 1
ATOM 997 N N . LEU A 1 135 ? 8.853 10.999 -7.291 1.00 86.69 135 LEU A N 1
ATOM 998 C CA . LEU A 1 135 ? 9.787 11.960 -7.867 1.00 86.69 135 LEU A CA 1
ATOM 999 C C . LEU A 1 135 ? 11.179 11.343 -8.024 1.00 86.69 135 LEU A C 1
ATOM 1001 O O . LEU A 1 135 ? 11.748 11.407 -9.108 1.00 86.69 135 LEU A O 1
ATOM 1005 N N . VAL A 1 136 ? 11.707 10.721 -6.965 1.00 87.38 136 VAL A N 1
ATOM 1006 C CA . VAL A 1 136 ? 13.023 10.067 -6.997 1.00 87.38 136 VAL A CA 1
ATOM 1007 C C . VAL A 1 136 ? 13.034 8.951 -8.037 1.00 87.38 136 VAL A C 1
ATOM 1009 O O . VAL A 1 136 ? 13.903 8.953 -8.901 1.00 87.38 136 VAL A O 1
ATOM 1012 N N . ALA A 1 137 ? 12.039 8.061 -8.020 1.00 85.25 137 ALA A N 1
ATOM 1013 C CA . ALA A 1 137 ? 11.933 6.979 -8.993 1.00 85.25 137 ALA A CA 1
ATOM 1014 C C . ALA A 1 137 ? 11.813 7.509 -10.430 1.00 85.25 137 ALA A C 1
ATOM 1016 O O . ALA A 1 137 ? 12.535 7.058 -11.310 1.00 85.25 137 ALA A O 1
ATOM 1017 N N . GLY A 1 138 ? 10.960 8.507 -10.675 1.00 82.88 138 GLY A N 1
ATOM 1018 C CA . GLY A 1 138 ? 10.808 9.116 -11.995 1.00 82.88 138 GLY A CA 1
ATOM 1019 C C . GLY A 1 138 ? 12.093 9.775 -12.503 1.00 82.88 138 GLY A C 1
ATOM 1020 O O . GLY A 1 138 ? 12.424 9.627 -13.676 1.00 82.88 138 GLY A O 1
ATOM 1021 N N . LEU A 1 139 ? 12.860 10.440 -11.630 1.00 84.50 139 LEU A N 1
ATOM 1022 C CA . LEU A 1 139 ? 14.177 10.983 -11.977 1.00 84.50 139 LEU A CA 1
ATOM 1023 C C . LEU A 1 139 ? 15.193 9.877 -12.283 1.00 84.50 139 LEU A C 1
ATOM 1025 O O . LEU A 1 139 ? 15.939 10.003 -13.249 1.00 84.50 139 LEU A O 1
ATOM 1029 N N . THR A 1 140 ? 15.206 8.789 -11.509 1.00 83.88 140 THR A N 1
ATOM 1030 C CA . THR A 1 140 ? 16.062 7.627 -11.785 1.00 83.88 140 THR A CA 1
ATOM 1031 C C . THR A 1 140 ? 15.739 7.020 -13.151 1.00 83.88 140 THR A C 1
ATOM 1033 O O . THR A 1 140 ? 16.647 6.819 -13.954 1.00 83.88 140 THR A O 1
ATOM 1036 N N . LEU A 1 141 ? 14.452 6.843 -13.465 1.00 80.94 141 LEU A N 1
ATOM 1037 C CA . LEU A 1 141 ? 13.995 6.316 -14.754 1.00 80.94 141 LEU A CA 1
ATOM 1038 C C . LEU A 1 141 ? 14.366 7.210 -15.946 1.00 80.94 141 LEU A C 1
ATOM 1040 O O . LEU A 1 141 ? 14.542 6.699 -17.047 1.00 80.94 141 LEU A O 1
ATOM 1044 N N . LEU A 1 142 ? 14.492 8.527 -15.746 1.00 80.50 142 LEU A N 1
ATOM 1045 C CA . LEU A 1 142 ? 14.924 9.464 -16.791 1.00 80.50 142 LEU A CA 1
ATOM 1046 C C . LEU A 1 142 ? 16.422 9.394 -17.093 1.00 80.50 142 LEU A C 1
ATOM 1048 O O . LEU A 1 142 ? 16.835 9.762 -18.191 1.00 80.50 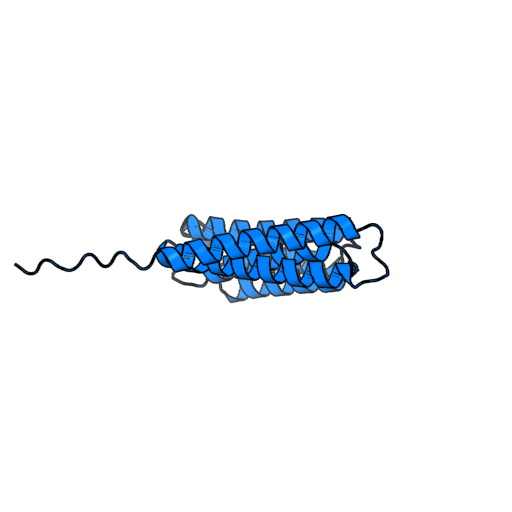142 LEU A O 1
ATOM 1052 N N . ILE A 1 143 ? 17.230 8.978 -16.119 1.00 83.00 143 ILE A N 1
ATOM 1053 C CA . ILE A 1 143 ? 18.685 8.863 -16.273 1.00 83.00 143 ILE A CA 1
ATOM 1054 C C . ILE A 1 143 ? 19.052 7.516 -16.911 1.00 83.00 143 ILE A C 1
ATOM 1056 O O . ILE A 1 143 ? 20.102 7.406 -17.541 1.00 83.00 143 ILE A O 1
ATOM 1060 N N . GLU A 1 144 ? 18.193 6.505 -16.773 1.00 78.75 144 GLU A N 1
ATOM 1061 C CA . GLU A 1 144 ? 18.419 5.149 -17.268 1.00 78.75 144 GLU A CA 1
ATOM 1062 C C . GLU A 1 144 ? 18.405 5.098 -18.817 1.00 78.75 144 GLU A C 1
ATOM 1064 O O . GLU A 1 144 ? 17.347 5.235 -19.440 1.00 78.75 144 GLU A O 1
ATOM 1069 N N . PRO A 1 145 ? 19.559 4.881 -19.483 1.00 67.56 145 PRO A N 1
ATOM 1070 C CA . PRO A 1 145 ? 19.684 4.999 -20.942 1.00 67.56 145 PRO A CA 1
ATOM 1071 C C . PRO A 1 145 ? 18.935 3.902 -21.717 1.00 67.56 145 PRO A C 1
ATOM 1073 O O . PRO A 1 145 ? 18.701 4.027 -22.918 1.00 67.56 145 PRO A O 1
ATOM 1076 N N . THR A 1 146 ? 18.550 2.826 -21.035 1.00 69.88 146 THR A N 1
ATOM 1077 C CA . THR A 1 146 ? 17.763 1.705 -21.560 1.00 69.88 146 THR A CA 1
ATOM 1078 C C . THR A 1 146 ? 16.280 2.041 -21.752 1.00 69.88 146 THR A C 1
ATOM 1080 O O . THR A 1 146 ? 15.589 1.306 -22.451 1.00 69.88 146 THR A O 1
ATOM 1083 N N . ASN A 1 147 ? 15.788 3.161 -21.207 1.00 65.00 147 ASN A N 1
ATOM 1084 C CA . ASN A 1 147 ? 14.357 3.480 -21.109 1.00 65.00 147 ASN A CA 1
ATOM 1085 C C . ASN A 1 147 ? 13.854 4.565 -22.080 1.00 65.00 147 ASN A C 1
ATOM 1087 O O . ASN A 1 147 ? 12.866 5.250 -21.799 1.00 65.00 147 ASN A O 1
ATOM 1091 N N . ASN A 1 148 ? 14.473 4.705 -23.256 1.00 60.94 148 ASN A N 1
ATOM 1092 C CA . ASN A 1 148 ? 14.101 5.737 -24.238 1.00 60.94 148 ASN A CA 1
ATOM 1093 C C . ASN A 1 148 ? 12.619 5.693 -24.673 1.00 60.94 148 ASN A C 1
ATOM 1095 O O . ASN A 1 148 ? 12.061 6.730 -25.026 1.00 60.94 148 ASN A O 1
ATOM 1099 N N . GLU A 1 149 ? 11.956 4.533 -24.605 1.00 65.00 149 GLU A N 1
ATOM 1100 C CA . GLU A 1 149 ? 10.524 4.397 -24.927 1.00 65.00 149 GLU A CA 1
ATOM 1101 C C . GLU A 1 149 ? 9.585 4.804 -23.771 1.00 65.00 149 GLU A C 1
ATOM 1103 O O . GLU A 1 149 ? 8.431 5.160 -24.001 1.00 65.00 149 GLU A O 1
ATOM 1108 N N . ILE A 1 150 ? 10.072 4.801 -22.523 1.00 61.91 150 ILE A N 1
ATOM 1109 C CA . ILE A 1 150 ? 9.278 5.046 -21.300 1.00 61.91 150 ILE A CA 1
ATOM 1110 C C . ILE A 1 150 ? 9.474 6.482 -20.771 1.00 61.91 150 ILE A C 1
ATOM 1112 O O . ILE A 1 150 ? 8.705 6.972 -19.939 1.00 61.91 150 ILE A O 1
ATOM 1116 N N . MET A 1 151 ? 10.450 7.202 -21.330 1.00 57.59 151 MET A N 1
ATOM 1117 C CA . MET A 1 151 ? 10.800 8.591 -21.027 1.00 57.59 151 MET A CA 1
ATOM 1118 C C . MET A 1 151 ? 9.600 9.558 -20.838 1.00 57.59 151 MET A C 1
ATOM 1120 O O . MET A 1 151 ? 9.615 10.314 -19.858 1.00 57.59 151 MET A O 1
ATOM 1124 N N . PRO A 1 152 ? 8.523 9.545 -21.663 1.00 65.00 152 PRO A N 1
ATOM 1125 C CA . PRO A 1 152 ? 7.388 10.452 -21.453 1.00 65.00 152 PRO A CA 1
ATOM 1126 C C . PRO A 1 152 ? 6.568 10.129 -20.193 1.00 65.00 152 PRO A C 1
ATOM 1128 O O . PRO A 1 152 ? 6.028 11.039 -19.560 1.00 65.00 152 PRO A O 1
ATOM 1131 N N . TYR A 1 153 ? 6.488 8.862 -19.780 1.00 66.31 153 TYR A N 1
ATOM 1132 C CA . TYR A 1 153 ? 5.698 8.444 -18.617 1.00 66.31 153 TYR A CA 1
ATOM 1133 C C . TYR A 1 153 ? 6.424 8.731 -17.296 1.00 66.31 153 TYR A C 1
ATOM 1135 O O . TYR A 1 153 ? 5.803 9.188 -16.337 1.00 66.31 153 TYR A O 1
ATOM 1143 N N . GLY A 1 154 ? 7.748 8.545 -17.257 1.00 64.88 154 GLY A N 1
ATOM 1144 C CA . GLY A 1 154 ? 8.564 8.853 -16.076 1.00 64.88 154 GLY A CA 1
ATOM 1145 C C . GLY A 1 154 ? 8.586 10.351 -15.751 1.00 64.88 154 GLY A C 1
ATOM 1146 O O . GLY A 1 154 ? 8.338 10.746 -14.610 1.00 64.88 154 GLY A O 1
ATOM 1147 N N . ALA A 1 155 ? 8.790 11.198 -16.769 1.00 65.00 155 ALA A N 1
ATOM 1148 C CA . ALA A 1 155 ? 8.772 12.654 -16.609 1.00 65.00 155 ALA A CA 1
ATOM 1149 C C . ALA A 1 155 ? 7.404 13.189 -16.160 1.00 65.00 155 ALA A C 1
ATOM 1151 O O . ALA A 1 155 ? 7.332 14.030 -15.263 1.00 65.00 155 ALA A O 1
ATOM 1152 N N . THR A 1 156 ? 6.313 12.701 -16.761 1.00 72.62 156 THR A N 1
ATOM 1153 C CA . THR A 1 156 ? 4.952 13.143 -16.412 1.00 72.62 156 THR A CA 1
ATOM 1154 C C . THR A 1 156 ? 4.558 12.714 -15.000 1.00 72.62 156 THR A C 1
ATOM 1156 O O . THR A 1 156 ? 4.018 13.533 -14.256 1.00 72.62 156 THR A O 1
ATOM 1159 N N . ALA A 1 157 ? 4.892 11.486 -14.588 1.00 68.62 157 ALA A N 1
ATOM 1160 C CA . ALA A 1 157 ? 4.669 11.014 -13.222 1.00 68.62 157 ALA A CA 1
ATOM 1161 C C . ALA A 1 157 ? 5.464 11.831 -12.187 1.00 68.62 157 ALA A C 1
ATOM 1163 O O . ALA A 1 157 ? 4.900 12.242 -11.172 1.00 68.62 157 ALA A O 1
ATOM 1164 N N . ALA A 1 158 ? 6.740 12.129 -12.457 1.00 69.25 158 ALA A N 1
ATOM 1165 C CA . ALA A 1 158 ? 7.584 12.950 -11.585 1.00 69.25 158 ALA A CA 1
ATOM 1166 C C . ALA A 1 158 ? 7.059 14.391 -11.442 1.00 69.25 158 ALA A C 1
ATOM 1168 O O . ALA A 1 158 ? 6.968 14.913 -10.329 1.00 69.25 158 ALA A O 1
ATOM 1169 N N . LEU A 1 159 ? 6.664 15.023 -12.553 1.00 73.06 159 LEU A N 1
ATOM 1170 C CA . LEU A 1 159 ? 6.087 16.372 -12.562 1.00 73.06 159 LEU A CA 1
ATOM 1171 C C . LEU A 1 159 ? 4.757 16.433 -11.809 1.00 73.06 159 LEU A C 1
ATOM 1173 O O . LEU A 1 159 ? 4.564 17.320 -10.979 1.00 73.06 159 LEU A O 1
ATOM 1177 N N . LEU A 1 160 ? 3.853 15.480 -12.056 1.00 77.50 160 LEU A N 1
ATOM 1178 C CA . LEU A 1 160 ? 2.589 15.389 -11.325 1.00 77.50 160 LEU A CA 1
ATOM 1179 C C . LEU A 1 160 ? 2.834 15.184 -9.831 1.00 77.50 160 LEU A C 1
ATOM 1181 O O . LEU A 1 160 ? 2.206 15.857 -9.013 1.00 77.50 160 LEU A O 1
ATOM 1185 N N . ALA A 1 161 ? 3.778 14.311 -9.471 1.00 75.75 161 ALA A N 1
ATOM 1186 C CA . ALA A 1 161 ? 4.118 14.072 -8.078 1.00 75.75 161 ALA A CA 1
ATOM 1187 C C . ALA A 1 161 ? 4.634 15.344 -7.387 1.00 75.75 161 ALA A C 1
ATOM 1189 O O . ALA A 1 161 ? 4.199 15.672 -6.281 1.00 75.75 161 ALA A O 1
ATOM 1190 N N . LEU A 1 162 ? 5.503 16.101 -8.063 1.00 73.06 162 LEU A N 1
ATOM 1191 C CA . LEU A 1 162 ? 6.027 17.371 -7.568 1.00 73.06 162 LEU A CA 1
ATOM 1192 C C . LEU A 1 162 ? 4.916 18.411 -7.364 1.00 73.06 162 LEU A C 1
ATOM 1194 O O . LEU A 1 162 ? 4.848 19.033 -6.305 1.00 73.06 162 LEU A O 1
ATOM 1198 N N . ILE A 1 163 ? 4.019 18.574 -8.342 1.00 79.06 163 ILE A N 1
ATOM 1199 C CA . ILE A 1 163 ? 2.898 19.522 -8.255 1.00 79.06 163 ILE A CA 1
ATOM 1200 C C . ILE A 1 163 ? 2.000 19.179 -7.065 1.00 79.06 163 ILE A C 1
ATOM 1202 O O . ILE A 1 163 ? 1.695 20.047 -6.248 1.00 79.06 163 ILE A O 1
ATOM 1206 N N . VAL A 1 164 ? 1.607 17.910 -6.922 1.00 80.06 164 VAL A N 1
ATOM 1207 C CA . VAL A 1 164 ? 0.760 17.481 -5.802 1.00 80.06 164 VAL A CA 1
ATOM 1208 C C . VAL A 1 164 ? 1.491 17.669 -4.468 1.00 80.06 164 VAL A C 1
ATOM 1210 O O . VAL A 1 164 ? 0.867 18.107 -3.504 1.00 80.06 164 VAL A O 1
ATOM 1213 N N . ALA A 1 165 ? 2.802 17.415 -4.400 1.00 73.19 165 ALA A N 1
ATOM 1214 C CA . ALA A 1 165 ? 3.573 17.567 -3.165 1.00 73.19 165 ALA A CA 1
ATOM 1215 C C . ALA A 1 165 ? 3.623 19.029 -2.715 1.00 73.19 165 ALA A C 1
ATOM 1217 O O . ALA A 1 165 ? 3.408 19.315 -1.537 1.00 73.19 165 ALA A O 1
ATOM 1218 N N . ILE A 1 166 ? 3.830 19.953 -3.659 1.00 75.38 166 ILE A N 1
ATOM 1219 C CA . ILE A 1 166 ? 3.791 21.397 -3.411 1.00 75.38 166 ILE A CA 1
ATOM 1220 C C . ILE A 1 166 ? 2.401 21.814 -2.915 1.00 75.38 166 ILE A C 1
ATOM 1222 O O . ILE A 1 166 ? 2.295 22.501 -1.902 1.00 75.38 166 ILE A O 1
ATOM 1226 N N . LEU A 1 167 ? 1.326 21.361 -3.569 1.00 79.88 167 LEU A N 1
ATOM 1227 C CA . LEU A 1 167 ? -0.047 21.686 -3.162 1.00 79.88 167 LEU A CA 1
ATOM 1228 C C . LEU A 1 167 ? -0.385 21.158 -1.761 1.00 79.88 167 LEU A C 1
ATOM 1230 O O . LEU A 1 167 ? -1.016 21.858 -0.967 1.00 79.88 167 LEU A O 1
ATOM 1234 N N . VAL A 1 168 ? 0.050 19.937 -1.439 1.00 79.56 168 VAL A N 1
ATOM 1235 C CA . VAL A 1 168 ? -0.106 19.356 -0.100 1.00 79.56 168 VAL A CA 1
ATOM 1236 C C . VAL A 1 168 ? 0.690 20.163 0.921 1.00 79.56 168 VAL A C 1
ATOM 1238 O O . VAL A 1 168 ? 0.132 20.515 1.956 1.00 79.56 168 VAL A O 1
ATOM 1241 N N . MET A 1 169 ? 1.947 20.515 0.628 1.00 74.06 169 MET A N 1
ATOM 1242 C CA . MET A 1 169 ? 2.782 21.320 1.523 1.00 74.06 169 MET A CA 1
ATOM 1243 C C . MET A 1 169 ? 2.138 22.682 1.812 1.00 74.06 169 MET A C 1
ATOM 1245 O O . MET A 1 169 ? 1.965 23.016 2.980 1.00 74.06 169 MET A O 1
ATOM 1249 N N . ILE A 1 170 ? 1.692 23.412 0.782 1.00 80.12 170 ILE A N 1
ATOM 1250 C CA . ILE A 1 170 ? 1.012 24.711 0.933 1.00 80.12 170 ILE A CA 1
ATOM 1251 C C . ILE A 1 170 ? -0.228 24.582 1.824 1.00 80.12 170 ILE A C 1
ATOM 1253 O O . ILE A 1 170 ? -0.472 25.425 2.687 1.00 80.12 170 ILE A O 1
ATOM 1257 N N . ARG A 1 171 ? -1.018 23.516 1.642 1.00 81.94 171 ARG A N 1
ATOM 1258 C CA . ARG A 1 171 ? -2.219 23.277 2.453 1.00 81.94 171 ARG A CA 1
ATOM 1259 C C . ARG A 1 171 ? -1.886 22.999 3.919 1.00 81.94 171 ARG A C 1
ATOM 1261 O O . ARG A 1 171 ? -2.664 23.385 4.787 1.00 81.94 171 ARG A O 1
ATOM 1268 N N . LEU A 1 172 ? -0.775 22.317 4.189 1.00 76.44 172 LEU A N 1
ATOM 1269 C CA . LEU A 1 172 ? -0.332 22.023 5.552 1.00 76.44 172 LEU A CA 1
ATOM 1270 C C . LEU A 1 172 ? 0.211 23.266 6.254 1.00 76.44 172 LEU A C 1
ATOM 1272 O O . LEU A 1 172 ? -0.101 23.468 7.420 1.00 76.44 172 LEU A O 1
ATOM 1276 N N . THR A 1 173 ? 0.975 24.106 5.554 1.00 75.56 173 THR A N 1
ATOM 1277 C CA . THR A 1 173 ? 1.572 25.318 6.137 1.00 75.56 173 THR A CA 1
ATOM 1278 C C . THR A 1 173 ? 0.583 26.479 6.251 1.00 75.56 173 THR A C 1
ATOM 1280 O O . THR A 1 173 ? 0.740 27.329 7.113 1.00 75.56 173 THR A O 1
ATOM 1283 N N . GLY A 1 174 ? -0.455 26.536 5.410 1.00 71.62 174 GLY A N 1
ATOM 1284 C CA . GLY A 1 174 ? -1.451 27.619 5.430 1.00 71.62 174 GLY A CA 1
ATOM 1285 C C . GLY A 1 174 ? -2.535 27.505 6.513 1.00 71.62 174 GLY A C 1
ATOM 1286 O O . GLY A 1 174 ? -3.430 28.345 6.560 1.00 71.62 174 GLY A O 1
ATOM 1287 N N . GLY A 1 175 ? -2.517 26.453 7.339 1.00 63.78 175 GLY A N 1
ATOM 1288 C CA . GLY A 1 175 ? -3.556 26.174 8.338 1.00 63.78 175 GLY A CA 1
ATOM 1289 C C . GLY A 1 175 ? -3.311 26.745 9.740 1.00 63.78 175 GLY A C 1
ATOM 1290 O O . GLY A 1 175 ? -4.211 26.638 10.571 1.00 63.78 175 GLY A O 1
ATOM 1291 N N . GLU A 1 176 ? -2.137 27.323 10.017 1.00 58.16 176 GLU A N 1
ATOM 1292 C CA . GLU A 1 176 ? -1.714 27.687 11.384 1.00 58.16 176 GLU A CA 1
ATOM 1293 C C . GLU A 1 176 ? -2.151 29.098 11.850 1.00 58.16 176 GLU A C 1
ATOM 1295 O O . GLU A 1 176 ? -2.145 29.367 13.045 1.00 58.16 176 GLU A O 1
ATOM 1300 N N . ASP A 1 177 ? -2.672 29.966 10.974 1.00 55.91 177 ASP A N 1
ATOM 1301 C CA . ASP A 1 177 ? -2.927 31.388 11.303 1.00 55.91 177 ASP A CA 1
ATOM 1302 C C . ASP A 1 177 ? -4.344 31.719 11.826 1.00 55.91 177 ASP A C 1
ATOM 1304 O O . ASP A 1 177 ? -4.889 32.797 11.576 1.00 55.91 177 ASP A O 1
ATOM 1308 N N . LYS A 1 178 ? -4.992 30.815 12.569 1.00 55.47 178 LYS A N 1
ATOM 1309 C CA . LYS A 1 178 ? -6.258 31.134 13.268 1.00 55.47 178 LYS A CA 1
ATOM 1310 C C . LYS A 1 178 ? -6.194 30.860 14.767 1.00 55.47 178 LYS A C 1
ATOM 1312 O O . LYS A 1 178 ? -7.110 30.267 15.332 1.00 55.47 178 LYS A O 1
ATOM 1317 N N . GLU A 1 179 ? -5.162 31.365 15.433 1.00 58.34 179 GLU A N 1
ATOM 1318 C CA . GLU A 1 179 ? -5.328 31.769 16.829 1.00 58.34 179 GLU A CA 1
ATOM 1319 C C . GLU A 1 179 ? -6.242 32.999 16.851 1.00 58.34 179 GLU A C 1
ATOM 1321 O O . GLU A 1 179 ? -5.827 34.129 16.608 1.00 58.34 179 GLU A O 1
ATOM 1326 N N . THR A 1 180 ? -7.536 32.776 17.085 1.00 59.78 180 THR A N 1
ATOM 1327 C CA . THR A 1 180 ? -8.433 33.841 17.535 1.00 59.78 180 THR A CA 1
ATOM 1328 C C . THR A 1 180 ? -7.858 34.400 18.834 1.00 59.78 180 THR A C 1
ATOM 1330 O O . THR A 1 180 ? -7.797 33.642 19.806 1.00 59.78 180 THR A O 1
ATOM 1333 N N . PRO A 1 181 ? -7.448 35.682 18.886 1.00 63.28 181 PRO A N 1
ATOM 1334 C CA . PRO A 1 181 ? -7.001 36.291 20.126 1.00 63.28 181 PRO A CA 1
ATOM 1335 C C . PRO A 1 181 ? -8.148 36.176 21.121 1.00 63.28 181 PRO A C 1
ATOM 1337 O O . PRO A 1 181 ? -9.254 36.652 20.849 1.00 63.28 181 PRO A O 1
ATOM 1340 N N . GLY A 1 182 ? -7.895 35.486 22.231 1.00 64.94 182 GLY A N 1
ATOM 1341 C CA . GLY A 1 182 ? -8.822 35.413 23.344 1.00 64.94 182 GLY A CA 1
ATOM 1342 C C . GLY A 1 182 ? -9.205 36.828 23.751 1.00 64.94 182 GLY A C 1
ATOM 1343 O O . GLY A 1 182 ? -8.382 37.606 24.226 1.00 64.94 182 GLY A O 1
ATOM 1344 N N . THR A 1 183 ? -10.464 37.174 23.510 1.00 60.94 183 THR A N 1
ATOM 1345 C CA . THR A 1 183 ? -11.128 38.278 24.184 1.00 60.94 183 THR A CA 1
ATOM 1346 C C . THR A 1 183 ? -11.307 37.870 25.637 1.00 60.94 183 THR A C 1
ATOM 1348 O O . THR A 1 183 ? -12.334 37.291 25.992 1.00 60.94 183 THR A O 1
ATOM 1351 N N . ASP A 1 184 ? -10.293 38.151 26.449 1.00 67.19 184 ASP A N 1
ATOM 1352 C CA . ASP A 1 184 ? -10.420 38.175 27.899 1.00 67.19 184 ASP A CA 1
ATOM 1353 C C . ASP A 1 184 ? -11.412 39.288 28.269 1.00 67.19 184 ASP A C 1
ATOM 1355 O O . ASP A 1 184 ? -11.199 40.473 27.988 1.00 67.19 184 ASP A O 1
ATOM 1359 N N . ARG A 1 185 ? -12.541 38.884 28.851 1.00 60.47 185 ARG A N 1
ATOM 1360 C CA . ARG A 1 185 ? -13.478 39.736 29.585 1.00 60.47 185 ARG A CA 1
ATOM 1361 C C . ARG A 1 185 ? -13.779 39.090 30.922 1.00 60.47 185 ARG A C 1
ATOM 1363 O O . ARG A 1 185 ? -13.981 37.856 30.927 1.00 60.47 185 ARG A O 1
#